Protein AF-A0A6I2RD89-F1 (afdb_monomer_lite)

Sequence (240 aa):
MDWIPLGQEEYNSICQKVNYLEIKNRPGRLYQEVSKLPCTLESKVKFILQHWGWDGLPRDEGKLVISQINNFRLTFTSEVKEFIHQIYGLSLPMKKTRSLGTVEDIYGGVLRFKYPESGWKDLFITSKCLGLKFHDDVTPIGYMLNYNGFSLSGQQIDGWENPNYKPVGAWTYELYLGNNEKIYFWDSENSDGIGIEADSLISFFACAFGLIVDTEKVYGYATEEDFELMDEIERSWNQG

Organism: Flavonifractor plautii (NCBI:txid292800)

Structure (mmCIF, N/CA/C/O backbone):
data_AF-A0A6I2RD89-F1
#
_entry.id   AF-A0A6I2RD89-F1
#
loop_
_atom_site.group_PDB
_atom_site.id
_atom_site.type_symbol
_atom_site.label_atom_id
_atom_site.label_alt_id
_atom_site.label_comp_id
_atom_site.label_asym_id
_atom_site.label_entity_id
_atom_site.label_seq_id
_atom_site.pdbx_PDB_ins_code
_atom_site.Cartn_x
_atom_site.Cartn_y
_atom_site.Cartn_z
_atom_site.occupancy
_atom_site.B_iso_or_equiv
_atom_site.auth_seq_id
_atom_site.auth_comp_id
_atom_site.auth_asym_id
_atom_site.auth_atom_id
_atom_site.pdbx_PDB_model_num
ATOM 1 N N . MET A 1 1 ? -9.760 -3.148 6.330 1.00 80.81 1 MET A N 1
ATOM 2 C CA . MET A 1 1 ? -8.841 -3.970 7.170 1.00 80.81 1 MET A CA 1
ATOM 3 C C . MET A 1 1 ? -8.927 -3.456 8.592 1.00 80.81 1 MET A C 1
ATOM 5 O O . MET A 1 1 ? -8.967 -2.245 8.753 1.00 80.81 1 MET A O 1
ATOM 9 N N . ASP A 1 2 ? -8.957 -4.320 9.607 1.00 85.88 2 ASP A N 1
ATOM 10 C CA . ASP A 1 2 ? -8.902 -3.835 10.990 1.00 85.88 2 ASP A CA 1
ATOM 11 C C . ASP A 1 2 ? -7.456 -3.449 11.336 1.00 85.88 2 ASP A C 1
ATOM 13 O O . ASP A 1 2 ? -6.569 -4.306 11.323 1.00 85.88 2 ASP A O 1
ATOM 17 N N . TRP A 1 3 ? -7.197 -2.176 11.633 1.00 89.88 3 TRP A N 1
ATOM 18 C CA . TRP A 1 3 ? -5.862 -1.632 11.917 1.00 89.88 3 TRP A CA 1
ATOM 19 C C . TRP A 1 3 ? -5.361 -1.929 13.341 1.00 89.88 3 TRP A C 1
ATOM 21 O O . TRP A 1 3 ? -4.619 -1.159 13.951 1.00 89.88 3 TRP A O 1
ATOM 31 N N . ILE A 1 4 ? -5.749 -3.090 13.862 1.00 93.81 4 ILE A N 1
ATOM 32 C CA . ILE A 1 4 ? -5.283 -3.647 15.125 1.00 93.81 4 ILE A CA 1
ATOM 33 C C . ILE A 1 4 ? -4.239 -4.734 14.821 1.00 93.81 4 ILE A C 1
ATOM 35 O O . ILE A 1 4 ? -4.550 -5.687 14.092 1.00 93.81 4 ILE A O 1
ATOM 39 N N . PRO A 1 5 ? -3.008 -4.630 15.357 1.00 94.62 5 PRO A N 1
ATOM 40 C CA . PRO A 1 5 ? -1.982 -5.660 15.209 1.00 94.62 5 PRO A CA 1
ATOM 41 C C . PRO A 1 5 ? -2.424 -7.011 15.761 1.00 94.62 5 PRO A C 1
ATOM 43 O O . PRO A 1 5 ? -3.337 -7.100 16.584 1.00 94.62 5 PRO A O 1
ATOM 46 N N . LEU A 1 6 ? -1.730 -8.081 15.370 1.00 96.06 6 LEU A N 1
ATOM 47 C CA . LEU A 1 6 ? -1.931 -9.365 16.028 1.00 96.06 6 LEU A CA 1
ATOM 48 C C . LEU A 1 6 ? -1.580 -9.246 17.506 1.00 96.06 6 LEU A C 1
ATOM 50 O O . LEU A 1 6 ? -0.548 -8.676 17.877 1.00 96.06 6 LEU A O 1
ATOM 54 N N . GLY A 1 7 ? -2.420 -9.859 18.336 1.00 94.75 7 GLY A N 1
ATOM 55 C CA . GLY A 1 7 ? -2.100 -10.066 19.738 1.00 94.75 7 GLY A CA 1
ATOM 56 C C . GLY A 1 7 ? -0.817 -10.885 19.886 1.00 94.75 7 GLY A C 1
ATOM 57 O O . GLY A 1 7 ? -0.493 -11.732 19.048 1.00 94.75 7 GLY A O 1
ATOM 58 N N . GLN A 1 8 ? -0.097 -10.660 20.985 1.00 92.00 8 GLN A N 1
ATOM 59 C CA . GLN A 1 8 ? 1.213 -11.272 21.219 1.00 92.00 8 GLN A CA 1
ATOM 60 C C . GLN A 1 8 ? 1.189 -12.807 21.124 1.00 92.00 8 GLN A C 1
ATOM 62 O O . GLN A 1 8 ? 2.137 -13.407 20.623 1.00 92.00 8 GLN A O 1
ATOM 67 N N . GLU A 1 9 ? 0.114 -13.452 21.584 1.00 94.62 9 GLU A N 1
ATOM 68 C CA . GLU A 1 9 ? -0.036 -14.910 21.521 1.00 94.62 9 GLU A CA 1
ATOM 69 C C . GLU A 1 9 ? -0.115 -15.428 20.080 1.00 94.62 9 GLU A C 1
ATOM 71 O O . GLU A 1 9 ? 0.578 -16.385 19.726 1.00 94.62 9 GLU A O 1
ATOM 76 N N . GLU A 1 10 ? -0.917 -14.779 19.232 1.00 95.00 10 GLU A N 1
ATOM 77 C CA . GLU A 1 10 ? -1.058 -15.154 17.824 1.00 95.00 10 GLU A CA 1
ATOM 78 C C . GLU A 1 10 ? 0.242 -14.894 17.060 1.00 95.00 10 GLU A C 1
ATOM 80 O O . GLU A 1 10 ? 0.728 -15.783 16.355 1.00 95.00 10 GLU A O 1
ATOM 85 N N . TYR A 1 11 ? 0.857 -13.725 17.271 1.00 92.81 11 TYR A N 1
ATOM 86 C CA . TYR A 1 11 ? 2.152 -13.385 16.683 1.00 92.81 11 TYR A CA 1
ATOM 87 C C . TYR A 1 11 ? 3.223 -14.425 17.050 1.00 92.81 11 TYR A C 1
ATOM 89 O O . TYR A 1 11 ? 3.881 -14.989 16.173 1.00 92.81 11 TYR A O 1
ATOM 97 N N . ASN A 1 12 ? 3.341 -14.767 18.338 1.00 91.75 12 ASN A N 1
ATOM 98 C CA . ASN A 1 12 ? 4.286 -15.776 18.817 1.00 91.75 12 ASN A CA 1
ATOM 99 C C . ASN A 1 12 ? 3.993 -17.168 18.239 1.00 91.75 12 ASN A C 1
ATOM 101 O O . ASN A 1 12 ? 4.926 -17.899 17.901 1.00 91.75 12 ASN A O 1
ATOM 105 N N . SER A 1 13 ? 2.716 -17.538 18.092 1.00 93.56 13 SER A N 1
ATOM 106 C CA . SER A 1 13 ? 2.322 -18.805 17.467 1.00 93.56 13 SER A CA 1
ATOM 107 C C . SER A 1 13 ? 2.791 -18.888 16.014 1.00 93.56 13 SER A C 1
ATOM 109 O O . SER A 1 13 ? 3.323 -19.919 15.594 1.00 93.56 13 SER A O 1
ATOM 111 N N . ILE A 1 14 ? 2.633 -17.806 15.244 1.00 93.31 14 ILE A N 1
ATOM 112 C CA . ILE A 1 14 ? 3.108 -17.739 13.858 1.00 93.31 14 ILE A CA 1
ATOM 113 C C . ILE A 1 14 ? 4.637 -17.820 13.819 1.00 93.31 14 ILE A C 1
ATOM 115 O O . ILE A 1 14 ? 5.166 -18.667 13.097 1.00 93.31 14 ILE A O 1
ATOM 119 N N . CYS A 1 15 ? 5.341 -17.036 14.647 1.00 90.81 15 CYS A N 1
ATOM 120 C CA . CYS A 1 15 ? 6.802 -17.080 14.767 1.00 90.81 15 CYS A CA 1
ATOM 121 C C . CYS A 1 15 ? 7.325 -18.502 15.001 1.00 90.81 15 CYS A C 1
ATOM 123 O O . CYS A 1 15 ? 8.250 -18.943 14.319 1.00 90.81 15 CYS A O 1
ATOM 125 N N . GLN A 1 16 ? 6.715 -19.241 15.932 1.00 90.69 16 GLN A N 1
ATOM 126 C CA . GLN A 1 16 ? 7.096 -20.623 16.229 1.00 90.69 16 GLN A CA 1
ATOM 127 C C . GLN A 1 16 ? 6.883 -21.550 15.027 1.00 90.69 16 GLN A C 1
ATOM 129 O O . GLN A 1 16 ? 7.766 -22.342 14.700 1.00 90.69 16 GLN A O 1
ATOM 134 N N . LYS A 1 17 ? 5.739 -21.438 14.339 1.00 92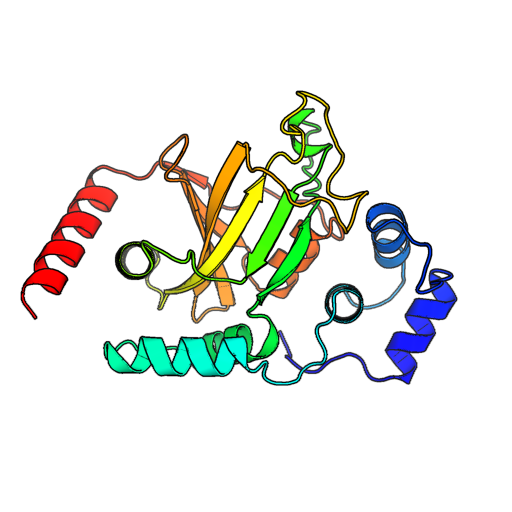.12 17 LYS A N 1
ATOM 135 C CA . LYS A 1 17 ? 5.395 -22.307 13.201 1.00 92.12 17 LYS A CA 1
ATOM 136 C C . LYS A 1 17 ? 6.315 -22.114 11.998 1.00 92.12 17 LYS A C 1
ATOM 138 O O . LYS A 1 17 ? 6.621 -23.091 11.323 1.00 92.12 17 LYS A O 1
ATOM 143 N N . VAL A 1 18 ? 6.768 -20.887 11.740 1.00 89.75 18 VAL A N 1
ATOM 144 C CA . VAL A 1 18 ? 7.675 -20.580 10.614 1.00 89.75 18 VAL A CA 1
ATOM 145 C C . VAL A 1 18 ? 9.150 -20.585 11.016 1.00 89.75 18 VAL A C 1
ATOM 147 O O . VAL A 1 18 ? 10.009 -20.227 10.210 1.00 89.75 18 VAL A O 1
ATOM 150 N N . ASN A 1 19 ? 9.453 -20.987 12.257 1.00 85.62 19 ASN A N 1
ATOM 151 C CA . ASN A 1 19 ? 10.792 -20.954 12.841 1.00 85.62 19 ASN A CA 1
ATOM 152 C C . ASN A 1 19 ? 11.471 -19.586 12.631 1.00 85.62 19 ASN A C 1
ATOM 154 O O . ASN A 1 19 ? 12.587 -19.478 12.111 1.00 85.62 19 ASN A O 1
ATOM 158 N N . TYR A 1 20 ? 10.738 -18.523 12.963 1.00 80.94 20 TYR A N 1
ATOM 159 C CA . TYR A 1 20 ? 11.215 -17.158 12.827 1.00 80.94 20 TYR A CA 1
ATOM 160 C C . TYR A 1 20 ? 12.302 -16.865 13.864 1.00 80.94 20 TYR A C 1
ATOM 162 O O . TYR A 1 20 ? 12.062 -16.896 15.068 1.00 80.94 20 TYR A O 1
ATOM 170 N N . LEU A 1 21 ? 13.506 -16.571 13.373 1.00 70.19 21 LEU A N 1
ATOM 171 C CA . LEU A 1 21 ? 14.643 -16.112 14.163 1.00 70.19 21 LEU A CA 1
ATOM 172 C C . LEU A 1 21 ? 14.939 -14.688 13.689 1.00 70.19 21 LEU A C 1
ATOM 174 O O . LEU A 1 21 ? 15.463 -14.533 12.585 1.00 70.19 21 LEU A O 1
ATOM 178 N N . GLU A 1 22 ? 14.598 -13.680 14.498 1.00 64.81 22 GLU A N 1
ATOM 179 C CA . GLU A 1 22 ? 14.585 -12.226 14.205 1.00 64.81 22 GLU A CA 1
ATOM 180 C C . GLU A 1 22 ? 15.777 -11.652 13.412 1.00 64.81 22 GLU A C 1
ATOM 182 O O . GLU A 1 22 ? 15.688 -10.572 12.844 1.00 64.81 22 GLU A O 1
ATOM 187 N N . ILE A 1 23 ? 16.894 -12.375 13.341 1.00 55.97 23 ILE A N 1
ATOM 188 C CA . ILE A 1 23 ? 18.174 -11.923 12.790 1.00 55.97 23 ILE A CA 1
ATOM 189 C C . ILE A 1 23 ? 18.481 -12.534 11.402 1.00 55.97 23 ILE A C 1
ATOM 191 O O . ILE A 1 23 ? 19.401 -12.076 10.727 1.00 55.97 23 ILE A O 1
ATOM 195 N N . LYS A 1 24 ? 17.782 -13.594 10.953 1.00 52.47 24 LYS A N 1
ATOM 196 C CA . LYS A 1 24 ? 18.291 -14.465 9.861 1.00 52.47 24 LYS A CA 1
ATOM 197 C C . LYS A 1 24 ? 17.393 -14.689 8.650 1.00 52.47 24 LYS A C 1
ATOM 199 O O . LYS A 1 24 ? 17.883 -15.233 7.657 1.00 52.47 24 LYS A O 1
ATOM 204 N N . ASN A 1 25 ? 16.112 -14.344 8.698 1.00 59.28 25 ASN A N 1
ATOM 205 C CA . ASN A 1 25 ? 15.216 -14.780 7.633 1.00 59.28 25 ASN A CA 1
ATOM 206 C C . ASN A 1 25 ? 15.214 -13.797 6.466 1.00 59.28 25 ASN A C 1
ATOM 208 O O . ASN A 1 25 ? 14.862 -12.632 6.611 1.00 59.28 25 ASN A O 1
ATOM 212 N N . ARG A 1 26 ? 15.596 -14.306 5.290 1.00 70.88 26 ARG A N 1
ATOM 213 C CA . ARG A 1 26 ? 15.337 -13.618 4.029 1.00 70.88 26 ARG A CA 1
ATOM 214 C C . ARG A 1 26 ? 13.818 -13.495 3.857 1.00 70.88 26 ARG A C 1
ATOM 216 O O . ARG A 1 26 ? 13.132 -14.500 4.097 1.00 70.88 26 ARG A O 1
ATOM 223 N N . PRO A 1 27 ? 13.294 -12.324 3.461 1.00 76.31 27 PRO A N 1
ATOM 224 C CA . PRO A 1 27 ? 11.851 -12.081 3.423 1.00 76.31 27 PRO A CA 1
ATOM 225 C C . PRO A 1 27 ? 11.101 -13.133 2.602 1.00 76.31 27 PRO A C 1
ATOM 227 O O . PRO A 1 27 ? 10.074 -13.642 3.046 1.00 76.31 27 PRO A O 1
ATOM 230 N N . GLY A 1 28 ? 11.675 -13.592 1.486 1.00 77.38 28 GLY A N 1
ATOM 231 C CA . GLY A 1 28 ? 11.038 -14.616 0.667 1.00 77.38 28 GLY A CA 1
ATOM 232 C C . GLY A 1 28 ? 10.831 -15.961 1.320 1.00 77.38 28 GLY A C 1
ATOM 233 O O . GLY A 1 28 ? 9.740 -16.520 1.212 1.00 77.38 28 GLY A O 1
ATOM 234 N N . ARG A 1 29 ? 11.823 -16.468 2.056 1.00 80.38 29 ARG A N 1
ATOM 235 C CA . ARG A 1 29 ? 11.632 -17.703 2.821 1.00 80.38 29 ARG A CA 1
ATOM 236 C C . ARG A 1 29 ? 10.559 -17.514 3.888 1.00 80.38 29 ARG A C 1
ATOM 238 O O . ARG A 1 29 ? 9.716 -18.388 4.053 1.00 80.38 29 ARG A O 1
ATOM 245 N N . LEU A 1 30 ? 10.591 -16.391 4.608 1.00 84.44 30 LEU A N 1
ATOM 246 C CA . LEU A 1 30 ? 9.611 -16.115 5.655 1.00 84.44 30 LEU A CA 1
ATOM 247 C C . LEU A 1 30 ? 8.191 -16.125 5.086 1.00 84.44 30 LEU A C 1
ATOM 249 O O . LEU A 1 30 ? 7.327 -16.829 5.600 1.00 84.44 30 LEU A O 1
ATOM 253 N N . TYR A 1 31 ? 7.958 -15.389 4.004 1.00 86.88 31 TYR A N 1
ATOM 254 C CA . TYR A 1 31 ? 6.615 -15.214 3.464 1.00 86.88 31 TYR A CA 1
ATOM 255 C C . TYR A 1 31 ? 6.089 -16.497 2.815 1.00 86.88 31 TYR A C 1
ATOM 257 O O . TYR A 1 31 ? 4.908 -16.807 2.951 1.00 86.88 31 TYR A O 1
ATOM 265 N N . GLN A 1 32 ? 6.962 -17.295 2.186 1.00 85.38 32 GLN A N 1
ATOM 266 C CA . GLN A 1 32 ? 6.614 -18.630 1.687 1.00 85.38 32 GLN A CA 1
ATOM 267 C C . GLN A 1 32 ? 6.191 -19.592 2.801 1.00 85.38 32 GLN A C 1
ATOM 269 O O . GLN A 1 32 ? 5.328 -20.438 2.584 1.00 85.38 32 GLN A O 1
ATOM 274 N N . GLU A 1 33 ? 6.798 -19.513 3.985 1.00 89.62 33 GLU A N 1
ATOM 275 C CA . GLU A 1 33 ? 6.373 -20.337 5.119 1.00 89.62 33 GLU A CA 1
ATOM 276 C C . GLU A 1 33 ? 5.068 -19.808 5.728 1.00 89.62 33 GLU A C 1
ATOM 278 O O . GLU A 1 33 ? 4.165 -20.592 6.020 1.00 89.62 33 GLU A O 1
ATOM 283 N N . VAL A 1 34 ? 4.916 -18.483 5.830 1.00 91.81 34 VAL A N 1
ATOM 284 C CA . VAL A 1 34 ? 3.674 -17.836 6.286 1.00 91.81 34 VAL A CA 1
ATOM 285 C C . VAL A 1 34 ? 2.491 -18.177 5.368 1.00 91.81 34 VAL A C 1
ATOM 287 O O . VAL A 1 34 ? 1.394 -18.457 5.860 1.00 91.81 34 VAL A O 1
ATOM 290 N N . SER A 1 35 ? 2.690 -18.223 4.046 1.00 90.50 35 SER A N 1
ATOM 291 C CA . SER A 1 35 ? 1.620 -18.525 3.083 1.00 90.50 35 SER A CA 1
ATOM 292 C C . SER A 1 35 ? 1.018 -19.920 3.286 1.00 90.50 35 SER A C 1
ATOM 294 O O . SER A 1 35 ? -0.194 -20.088 3.127 1.00 90.50 35 SER A O 1
ATOM 296 N N . LYS A 1 36 ? 1.820 -20.887 3.752 1.00 92.25 36 LYS A N 1
ATOM 297 C CA . LYS A 1 36 ? 1.411 -22.277 4.024 1.00 92.25 36 LYS A CA 1
ATOM 298 C C . LYS A 1 36 ? 0.656 -22.453 5.343 1.00 92.25 36 LYS A C 1
ATOM 300 O O . LYS A 1 36 ? 0.078 -23.515 5.572 1.00 92.25 36 LYS A O 1
ATOM 305 N N . LEU A 1 37 ? 0.658 -21.455 6.228 1.00 93.88 37 LEU A N 1
ATOM 306 C CA . LEU A 1 37 ? 0.031 -21.591 7.541 1.00 93.88 37 LEU A CA 1
ATOM 307 C C . LEU A 1 37 ? -1.501 -21.680 7.445 1.00 93.88 37 LEU A C 1
ATOM 309 O O . LEU A 1 37 ? -2.114 -20.943 6.665 1.00 93.88 37 LEU A O 1
ATOM 313 N N . PRO A 1 38 ? -2.149 -22.503 8.288 1.00 93.25 38 PRO A N 1
ATOM 314 C CA . PRO A 1 38 ? -3.604 -22.597 8.360 1.00 93.25 38 PRO A CA 1
ATOM 315 C C . PRO A 1 38 ? -4.189 -21.485 9.255 1.00 93.25 38 PRO A C 1
ATOM 317 O O . PRO A 1 38 ? -4.847 -21.761 10.254 1.00 93.25 38 PRO A O 1
ATOM 320 N N . CYS A 1 39 ? -3.905 -20.220 8.937 1.00 94.12 39 CYS A N 1
ATOM 321 C CA . CYS A 1 39 ? -4.505 -19.037 9.567 1.00 94.12 39 CYS A CA 1
ATOM 322 C C . CYS A 1 39 ? -5.121 -18.112 8.507 1.00 94.12 39 CYS A C 1
ATOM 324 O O . CYS A 1 39 ? -4.951 -18.334 7.303 1.00 94.12 39 CYS A O 1
ATOM 326 N N . THR A 1 40 ? -5.870 -17.098 8.953 1.00 95.56 40 THR A N 1
ATOM 327 C CA . THR A 1 40 ? -6.569 -16.179 8.045 1.00 95.56 40 THR A CA 1
ATOM 328 C C . THR A 1 40 ? -5.585 -15.390 7.178 1.00 95.56 40 THR A C 1
ATOM 330 O O . THR A 1 40 ? -4.430 -15.180 7.555 1.00 95.56 40 THR A O 1
ATOM 333 N N . LEU A 1 41 ? -6.038 -14.937 6.005 1.00 95.19 41 LEU A N 1
ATOM 334 C CA . LEU A 1 41 ? -5.214 -14.098 5.134 1.00 95.19 41 LEU A CA 1
ATOM 335 C C . LEU A 1 41 ? -4.834 -12.780 5.821 1.00 95.19 41 LEU A C 1
ATOM 337 O O . LEU A 1 41 ? -3.692 -12.342 5.716 1.00 95.19 41 LEU A O 1
ATOM 341 N N . GLU A 1 42 ? -5.767 -12.195 6.571 1.00 96.12 42 GLU A N 1
ATOM 342 C CA . GLU A 1 42 ? -5.519 -10.987 7.355 1.00 96.12 42 GLU A CA 1
ATOM 343 C C . GLU A 1 42 ? -4.444 -11.219 8.422 1.00 96.12 42 GLU A C 1
ATOM 345 O O . GLU A 1 42 ? -3.514 -10.424 8.510 1.00 96.12 42 GLU A O 1
ATOM 350 N N . SER A 1 43 ? -4.482 -12.341 9.153 1.00 96.62 43 SER A N 1
ATOM 351 C CA . SER A 1 43 ? -3.430 -12.694 10.119 1.00 96.62 43 SER A CA 1
ATOM 352 C C . SER A 1 43 ? -2.056 -12.792 9.452 1.00 96.62 43 SER A C 1
ATOM 354 O O . SER A 1 43 ? -1.065 -12.310 9.993 1.00 96.62 43 SER A O 1
ATOM 356 N N . LYS A 1 44 ? -1.975 -13.376 8.251 1.00 95.69 44 LYS A N 1
ATOM 357 C CA . LYS A 1 44 ? -0.716 -13.464 7.490 1.00 95.69 44 LYS A CA 1
ATOM 358 C C . LYS A 1 44 ? -0.201 -12.084 7.078 1.00 95.69 44 LYS A C 1
ATOM 360 O O . LYS A 1 44 ? 0.983 -11.806 7.246 1.00 95.69 44 LYS A O 1
ATOM 365 N N . VAL A 1 45 ? -1.085 -11.219 6.576 1.00 95.25 45 VAL A N 1
ATOM 366 C CA . VAL A 1 45 ? -0.758 -9.832 6.206 1.00 95.25 45 VAL A CA 1
ATOM 367 C C . VAL A 1 45 ? -0.283 -9.045 7.425 1.00 95.25 45 VAL A C 1
ATOM 369 O O . VAL A 1 45 ? 0.796 -8.459 7.382 1.00 95.25 45 VAL A O 1
ATOM 372 N N . LYS A 1 46 ? -1.035 -9.082 8.530 1.00 96.00 46 LYS A N 1
ATOM 373 C CA . LYS A 1 46 ? -0.689 -8.394 9.781 1.00 96.00 46 LYS A CA 1
ATOM 374 C C . LYS A 1 46 ? 0.649 -8.865 10.337 1.00 96.00 46 LYS A C 1
ATOM 376 O O . LYS A 1 46 ? 1.472 -8.033 10.700 1.00 96.00 46 LYS A O 1
ATOM 381 N N . PHE A 1 47 ? 0.900 -10.174 10.328 1.00 94.12 47 PHE A N 1
ATOM 382 C CA . PHE A 1 47 ? 2.185 -10.733 10.741 1.00 94.12 47 PHE A CA 1
ATOM 383 C C . PHE A 1 47 ? 3.349 -10.153 9.930 1.00 94.12 47 PHE A C 1
ATOM 385 O O . PHE A 1 47 ? 4.348 -9.728 10.507 1.00 94.12 47 PHE A O 1
ATOM 392 N N . ILE A 1 48 ? 3.213 -10.103 8.601 1.00 91.19 48 ILE A N 1
ATOM 393 C CA . ILE A 1 48 ? 4.249 -9.548 7.723 1.00 91.19 48 ILE A CA 1
ATOM 394 C C . ILE A 1 48 ? 4.421 -8.046 7.965 1.00 91.19 48 ILE A C 1
ATOM 396 O O . ILE A 1 48 ? 5.548 -7.584 8.104 1.00 91.19 48 ILE A O 1
ATOM 400 N N . LEU A 1 49 ? 3.338 -7.277 8.080 1.00 92.31 49 LEU A N 1
ATOM 401 C CA . LEU A 1 49 ? 3.427 -5.851 8.400 1.00 92.31 49 LEU A CA 1
ATOM 402 C C . LEU A 1 49 ? 4.147 -5.619 9.739 1.00 92.31 49 LEU A C 1
ATOM 404 O O . LEU A 1 49 ? 5.051 -4.786 9.810 1.00 92.31 49 LEU A O 1
ATOM 408 N N . GLN A 1 50 ? 3.810 -6.394 10.777 1.00 91.50 50 GLN A N 1
ATOM 409 C CA . GLN A 1 50 ? 4.466 -6.316 12.086 1.00 91.50 50 GLN A CA 1
ATOM 410 C C . GLN A 1 50 ? 5.946 -6.677 12.021 1.00 91.50 50 GLN A C 1
ATOM 412 O O . GLN A 1 50 ? 6.778 -6.004 12.628 1.00 91.50 50 GLN A O 1
ATOM 417 N N . HIS A 1 51 ? 6.290 -7.686 11.222 1.00 86.38 51 HIS A N 1
ATOM 418 C CA . HIS A 1 51 ? 7.676 -8.047 10.953 1.00 86.38 51 HIS A CA 1
ATOM 419 C C . HIS A 1 51 ? 8.480 -6.882 10.342 1.00 86.38 51 HIS A C 1
ATOM 421 O O . HIS A 1 51 ? 9.671 -6.749 10.616 1.00 86.38 51 HIS A O 1
ATOM 427 N N . TRP A 1 52 ? 7.820 -5.998 9.589 1.00 84.25 52 TRP A N 1
ATOM 428 C CA . TRP A 1 52 ? 8.416 -4.811 8.968 1.00 84.25 52 TRP A CA 1
ATOM 429 C C . TRP A 1 52 ? 8.213 -3.510 9.740 1.00 84.25 52 TRP A C 1
ATOM 431 O O . TRP A 1 52 ? 8.366 -2.417 9.193 1.00 84.25 52 TRP A O 1
ATOM 441 N N . GLY A 1 53 ? 7.929 -3.618 11.035 1.00 86.88 53 GLY A N 1
ATOM 442 C CA . GLY A 1 53 ? 7.931 -2.477 11.940 1.00 86.88 53 GLY A CA 1
ATOM 443 C C . GLY A 1 53 ? 6.616 -1.708 11.993 1.00 86.88 53 GLY A C 1
ATOM 444 O O . GLY A 1 53 ? 6.623 -0.576 12.479 1.00 86.88 53 GLY A O 1
ATOM 445 N N . TRP A 1 54 ? 5.505 -2.280 11.521 1.00 92.81 54 TRP A N 1
ATOM 446 C CA . TRP A 1 54 ? 4.168 -1.807 11.892 1.00 92.81 54 TRP A CA 1
ATOM 447 C C . TRP A 1 54 ? 3.803 -2.305 13.296 1.00 92.81 54 TRP A C 1
ATOM 449 O O . TRP A 1 54 ? 3.822 -3.497 13.571 1.00 92.81 54 TRP A O 1
ATOM 459 N N . ASP A 1 55 ? 3.449 -1.403 14.198 1.00 92.19 55 ASP A N 1
ATOM 460 C CA . ASP A 1 55 ? 3.118 -1.715 15.594 1.00 92.19 55 ASP A CA 1
ATOM 461 C C . ASP A 1 55 ? 1.683 -1.316 15.969 1.00 92.19 55 ASP A C 1
ATOM 463 O O . ASP A 1 55 ? 1.294 -1.410 17.132 1.00 92.19 55 ASP A O 1
ATOM 467 N N . GLY A 1 56 ? 0.884 -0.880 14.989 1.00 91.88 56 GLY A N 1
ATOM 468 C CA . GLY A 1 56 ? -0.479 -0.387 15.200 1.00 91.88 56 GLY A CA 1
ATOM 469 C C . GLY A 1 56 ? -0.563 1.017 15.790 1.00 91.88 56 GLY A C 1
ATOM 470 O O . GLY A 1 56 ? -1.664 1.506 16.034 1.00 91.88 56 GLY A O 1
ATOM 471 N N . LEU A 1 57 ? 0.569 1.678 16.050 1.00 94.06 57 LEU A N 1
ATOM 472 C CA . LEU A 1 57 ? 0.588 3.004 16.648 1.00 94.06 57 LEU A CA 1
ATOM 473 C C . LEU A 1 57 ? 0.739 4.093 15.576 1.00 94.06 57 LEU A C 1
ATOM 475 O O . LEU A 1 57 ? 1.437 3.906 14.576 1.00 94.06 57 LEU A O 1
ATOM 479 N N . PRO A 1 58 ? 0.130 5.276 15.779 1.00 93.50 58 PRO A N 1
ATOM 480 C CA . PRO A 1 58 ? 0.374 6.424 14.919 1.00 93.50 58 PRO A CA 1
ATOM 481 C C . PRO A 1 58 ? 1.849 6.849 14.929 1.00 93.50 58 PRO A C 1
ATOM 483 O O . PRO A 1 58 ? 2.370 7.315 15.949 1.00 93.50 58 PRO A O 1
ATOM 486 N N . ARG A 1 59 ? 2.491 6.766 13.766 1.00 93.44 59 ARG A N 1
ATOM 487 C CA . ARG A 1 59 ? 3.871 7.172 13.501 1.00 93.44 59 ARG A CA 1
ATOM 488 C C . ARG A 1 59 ? 3.975 8.692 13.415 1.00 93.44 59 ARG A C 1
ATOM 490 O O . ARG A 1 59 ? 3.110 9.359 12.842 1.00 93.44 59 ARG A O 1
ATOM 497 N N . ASP A 1 60 ? 5.055 9.252 13.951 1.00 93.38 60 ASP A N 1
ATOM 498 C CA . ASP A 1 60 ? 5.244 10.708 14.001 1.00 93.38 60 ASP A CA 1
ATOM 499 C C . ASP A 1 60 ? 5.381 11.338 12.611 1.00 93.38 60 ASP A C 1
ATOM 501 O O . ASP A 1 60 ? 4.832 12.412 12.373 1.00 93.38 60 ASP A O 1
ATOM 505 N N . GLU A 1 61 ? 6.016 10.638 11.665 1.00 91.12 61 GLU A N 1
ATOM 506 C CA . GLU A 1 61 ? 6.070 11.063 10.260 1.00 91.12 61 GLU A CA 1
ATOM 507 C C . GLU A 1 61 ? 4.669 11.154 9.635 1.00 91.12 61 GLU A C 1
ATOM 509 O O . GLU A 1 61 ? 4.363 12.131 8.952 1.00 91.12 61 GLU A O 1
ATOM 514 N N . GLY A 1 62 ? 3.793 10.184 9.927 1.00 92.44 62 GLY A N 1
ATOM 515 C CA . GLY A 1 62 ? 2.399 10.178 9.476 1.00 92.44 62 GLY A CA 1
ATOM 516 C C . GLY A 1 62 ? 1.590 11.348 10.050 1.00 92.44 62 GLY A C 1
ATOM 517 O O . GLY A 1 62 ? 0.869 12.035 9.327 1.00 92.44 62 GLY A O 1
ATOM 518 N N . LYS A 1 63 ? 1.752 11.642 11.347 1.00 92.19 63 LYS A N 1
ATOM 519 C CA . LYS A 1 63 ? 1.112 12.813 11.982 1.00 92.19 63 LYS A CA 1
ATOM 520 C C . LYS A 1 63 ? 1.596 14.122 11.358 1.00 92.19 63 LYS A C 1
ATOM 522 O O . LYS A 1 63 ? 0.794 15.018 11.090 1.00 92.19 63 LYS A O 1
ATOM 527 N N . LEU A 1 64 ? 2.908 14.235 11.139 1.00 91.25 64 LEU A N 1
ATOM 528 C CA . LEU A 1 64 ? 3.528 15.424 10.566 1.00 91.25 64 LEU A CA 1
ATOM 529 C C . LEU A 1 64 ? 3.013 15.681 9.149 1.00 91.25 64 LEU A C 1
ATOM 531 O O . LEU A 1 64 ? 2.595 16.801 8.858 1.00 91.25 64 LEU A O 1
ATOM 535 N N . VAL A 1 65 ? 2.995 14.655 8.295 1.00 89.50 65 VAL A N 1
ATOM 536 C CA . VAL A 1 65 ? 2.574 14.819 6.900 1.00 89.50 65 VAL A CA 1
ATOM 537 C C . VAL A 1 65 ? 1.087 15.165 6.787 1.00 89.50 65 VAL A C 1
ATOM 539 O O . VAL A 1 65 ? 0.725 16.047 6.011 1.00 89.50 65 VAL A O 1
ATOM 542 N N . ILE A 1 66 ? 0.220 14.571 7.618 1.00 89.75 66 ILE A N 1
ATOM 543 C CA . ILE A 1 66 ? -1.205 14.935 7.661 1.00 89.75 66 ILE A CA 1
ATOM 544 C C . ILE A 1 66 ? -1.374 16.399 8.077 1.00 89.75 66 ILE A C 1
ATOM 546 O O . ILE A 1 66 ? -2.134 17.135 7.450 1.00 89.75 66 ILE A O 1
ATOM 550 N N . SER A 1 67 ? -0.653 16.841 9.112 1.00 88.25 67 SER A N 1
ATOM 551 C CA . SER A 1 67 ? -0.677 18.237 9.565 1.00 88.25 67 SER A CA 1
ATOM 552 C C . SER A 1 67 ? -0.232 19.202 8.461 1.00 88.25 67 SER A C 1
ATOM 554 O O . SER A 1 67 ? -0.895 20.207 8.207 1.00 88.25 67 SER A O 1
ATOM 556 N N . GLN A 1 68 ? 0.848 18.865 7.751 1.00 86.38 68 GLN A N 1
ATOM 557 C CA . GLN A 1 68 ? 1.343 19.655 6.624 1.00 86.38 68 GLN A CA 1
ATOM 558 C C . GLN A 1 68 ? 0.309 19.754 5.502 1.00 86.38 68 GLN A C 1
ATOM 560 O O . GLN A 1 68 ? 0.072 20.849 5.004 1.00 86.38 68 GLN A O 1
ATOM 565 N N . ILE A 1 69 ? -0.342 18.647 5.143 1.00 82.88 69 ILE A N 1
ATOM 566 C CA . ILE A 1 69 ? -1.316 18.612 4.047 1.00 82.88 69 ILE A CA 1
ATOM 567 C C . ILE A 1 69 ? -2.608 19.355 4.400 1.00 82.88 69 ILE A C 1
ATOM 569 O O . ILE A 1 69 ? -3.143 20.090 3.569 1.00 82.88 69 ILE A O 1
ATOM 573 N N . ASN A 1 70 ? -3.059 19.269 5.653 1.00 84.31 70 ASN A N 1
ATOM 574 C CA . ASN A 1 70 ? -4.218 20.028 6.127 1.00 84.31 70 ASN A CA 1
ATOM 575 C C . ASN A 1 70 ? -4.023 21.552 5.995 1.00 84.31 70 ASN A C 1
ATOM 577 O O . ASN A 1 70 ? -5.001 22.273 5.789 1.00 84.31 70 ASN A O 1
ATOM 581 N N . ASN A 1 71 ? -2.783 22.061 6.053 1.00 82.06 71 ASN A N 1
ATOM 582 C CA . ASN A 1 71 ? -2.505 23.488 5.824 1.00 82.06 71 ASN A CA 1
ATOM 583 C C . ASN A 1 71 ? -2.868 23.941 4.401 1.00 82.06 71 ASN A C 1
ATOM 585 O O . ASN A 1 71 ? -3.134 25.121 4.183 1.00 82.06 71 ASN A O 1
ATOM 589 N N . PHE A 1 72 ? -2.940 23.007 3.453 1.00 75.00 72 PHE A N 1
ATOM 590 C CA . PHE A 1 72 ? -3.369 23.248 2.076 1.00 75.00 72 PHE A CA 1
ATOM 591 C C . PHE A 1 72 ? -4.871 23.021 1.870 1.00 75.00 72 PHE A C 1
ATOM 593 O O . PHE A 1 72 ? -5.327 22.930 0.736 1.00 75.00 72 PHE A O 1
ATOM 600 N N . ARG A 1 73 ? -5.654 22.943 2.959 1.00 78.31 73 ARG A N 1
ATOM 601 C CA . ARG A 1 73 ? -7.113 22.716 2.950 1.00 78.31 73 ARG A CA 1
ATOM 602 C C . ARG A 1 73 ? -7.539 21.399 2.295 1.00 78.31 73 ARG A C 1
ATOM 604 O O . ARG A 1 73 ? -8.701 21.240 1.931 1.00 78.31 73 ARG A O 1
ATOM 611 N N . LEU A 1 74 ? -6.616 20.450 2.182 1.00 78.50 74 LEU A N 1
ATOM 612 C CA . LEU A 1 74 ? -6.913 19.098 1.742 1.00 78.50 74 LEU A CA 1
ATOM 613 C C . LEU A 1 74 ? -7.420 18.286 2.926 1.00 78.50 74 LEU A C 1
ATOM 615 O O . LEU A 1 74 ? -6.890 18.378 4.032 1.00 78.50 74 LEU A O 1
ATOM 619 N N . THR A 1 75 ? -8.466 17.503 2.693 1.00 77.38 75 THR A N 1
ATOM 620 C CA . THR A 1 75 ? -9.074 16.646 3.707 1.00 77.38 75 THR A CA 1
ATOM 621 C C . THR A 1 75 ? -8.911 15.192 3.322 1.00 77.38 75 THR A C 1
ATOM 623 O O . THR A 1 75 ? -9.148 14.823 2.179 1.00 77.38 75 THR A O 1
ATOM 626 N N . PHE A 1 76 ? -8.579 14.372 4.308 1.00 84.25 76 PHE A N 1
ATOM 627 C CA . PHE A 1 76 ? -8.537 12.922 4.176 1.00 84.25 76 PHE A CA 1
ATOM 628 C C . PHE A 1 76 ? -9.772 12.286 4.817 1.00 84.25 76 PHE A C 1
ATOM 630 O O . PHE A 1 76 ? -10.248 12.771 5.859 1.00 84.25 76 PHE A O 1
ATOM 637 N N . THR A 1 77 ? -10.219 11.167 4.251 1.00 85.69 77 THR A N 1
ATOM 638 C CA . THR A 1 77 ? -11.200 10.275 4.879 1.00 85.69 77 THR A CA 1
ATOM 639 C C . THR A 1 77 ? -10.619 9.633 6.143 1.00 85.69 77 THR A C 1
ATOM 641 O O . THR A 1 77 ? -9.412 9.710 6.401 1.00 85.69 77 THR A O 1
ATOM 644 N N . SER A 1 78 ? -11.469 9.049 6.986 1.00 86.81 78 SER A N 1
ATOM 645 C CA . SER A 1 78 ? -11.026 8.451 8.255 1.00 86.81 78 SER A CA 1
ATOM 646 C C . SER A 1 78 ? -10.094 7.263 8.011 1.00 86.81 78 SER A C 1
ATOM 648 O O . SER A 1 78 ? -9.051 7.151 8.650 1.00 86.81 78 SER A O 1
ATOM 650 N N . GLU A 1 79 ? -10.438 6.446 7.022 1.00 86.50 79 GLU A N 1
ATOM 651 C CA . GLU A 1 79 ? -9.738 5.245 6.579 1.00 86.50 79 GLU A CA 1
ATOM 652 C C . GLU A 1 79 ? -8.329 5.594 6.085 1.00 86.50 79 GLU A C 1
ATOM 654 O O . GLU A 1 79 ? -7.337 4.986 6.487 1.00 86.50 79 GLU A O 1
ATOM 659 N N . VAL A 1 80 ? -8.222 6.644 5.269 1.00 89.56 80 VAL A N 1
ATOM 660 C CA . VAL A 1 80 ? -6.944 7.139 4.748 1.00 89.56 80 VAL A CA 1
ATOM 661 C C . VAL A 1 80 ? -6.089 7.753 5.857 1.00 89.56 80 VAL A C 1
ATOM 663 O O . VAL A 1 80 ? -4.879 7.525 5.901 1.00 89.56 80 VAL A O 1
ATOM 666 N N . LYS A 1 81 ? -6.690 8.514 6.784 1.00 91.12 81 LYS A N 1
ATOM 667 C CA . LYS A 1 81 ? -5.956 9.059 7.941 1.00 91.12 81 LYS A CA 1
ATOM 668 C C . LYS A 1 81 ? -5.372 7.948 8.792 1.00 91.12 81 LYS A C 1
ATOM 670 O O . LYS A 1 81 ? -4.229 8.065 9.224 1.00 91.12 81 LYS A O 1
ATOM 675 N N . GLU A 1 82 ? -6.146 6.901 9.052 1.00 91.62 82 GLU A N 1
ATOM 676 C CA . GLU A 1 82 ? -5.684 5.758 9.831 1.00 91.62 82 GLU A CA 1
ATOM 677 C C . GLU A 1 82 ? -4.548 5.018 9.117 1.00 91.62 82 GLU A C 1
ATOM 679 O O . GLU A 1 82 ? -3.502 4.789 9.729 1.00 91.62 82 GLU A O 1
ATOM 684 N N . PHE A 1 83 ? -4.687 4.778 7.807 1.00 94.00 83 PHE A N 1
ATOM 685 C CA . PHE A 1 83 ? -3.622 4.215 6.973 1.00 94.00 83 PHE A CA 1
ATOM 686 C C . PHE A 1 83 ? -2.323 5.029 7.088 1.00 94.00 83 PHE A C 1
ATOM 688 O O . PHE A 1 83 ? -1.270 4.493 7.441 1.00 94.00 83 PHE A O 1
ATOM 695 N N . ILE A 1 84 ? -2.386 6.338 6.817 1.00 93.38 84 ILE A N 1
ATOM 696 C CA . ILE A 1 84 ? -1.206 7.214 6.824 1.00 93.38 84 ILE A CA 1
ATOM 697 C C . ILE A 1 84 ? -0.610 7.289 8.232 1.00 93.38 84 ILE A C 1
ATOM 699 O O . ILE A 1 84 ? 0.605 7.194 8.389 1.00 93.38 84 ILE A O 1
ATOM 703 N N . HIS A 1 85 ? -1.427 7.405 9.280 1.00 94.00 85 HIS A N 1
ATOM 704 C CA . HIS A 1 85 ? -0.909 7.399 10.644 1.00 94.00 85 HIS A CA 1
ATOM 705 C C . HIS A 1 85 ? -0.109 6.135 10.952 1.00 94.00 85 HIS A C 1
ATOM 707 O O . HIS A 1 85 ? 0.939 6.246 11.578 1.00 94.00 85 HIS A O 1
ATOM 713 N N . GLN A 1 86 ? -0.567 4.955 10.539 1.00 93.69 86 GLN A N 1
ATOM 714 C CA . GLN A 1 86 ? 0.049 3.702 10.977 1.00 93.69 86 GLN A CA 1
ATOM 715 C C . GLN A 1 86 ? 1.165 3.180 10.068 1.00 93.69 86 GLN A C 1
ATOM 717 O O . GLN A 1 86 ? 2.071 2.501 10.553 1.00 93.69 86 GLN A O 1
ATOM 722 N N . ILE A 1 87 ? 1.125 3.478 8.767 1.00 94.31 87 ILE A N 1
ATOM 723 C CA . ILE A 1 87 ? 2.020 2.864 7.773 1.00 94.31 87 ILE A CA 1
ATOM 724 C C . ILE A 1 87 ? 3.009 3.861 7.154 1.00 94.31 87 ILE A C 1
ATOM 726 O O . ILE A 1 87 ? 4.036 3.444 6.615 1.00 94.31 87 ILE A O 1
ATOM 730 N N . TYR A 1 88 ? 2.770 5.172 7.255 1.00 93.25 88 TYR A N 1
ATOM 731 C CA . TYR A 1 88 ? 3.611 6.158 6.573 1.00 93.25 88 TYR A CA 1
ATOM 732 C C . TYR A 1 88 ? 5.089 6.093 6.996 1.00 93.25 88 TYR A C 1
ATOM 734 O O . TYR A 1 88 ? 5.427 6.000 8.176 1.00 93.25 88 TYR A O 1
ATOM 742 N N . GLY A 1 89 ? 5.985 6.144 6.014 1.00 89.44 89 GLY A N 1
ATOM 743 C CA . GLY A 1 89 ? 7.429 5.977 6.172 1.00 89.44 89 GLY A CA 1
ATOM 744 C C . GLY A 1 89 ? 7.907 4.524 6.076 1.00 89.44 89 GLY A C 1
ATOM 745 O O . GLY A 1 89 ? 9.104 4.296 5.888 1.00 89.44 89 GLY A O 1
ATOM 746 N N . LEU A 1 90 ? 7.013 3.529 6.140 1.00 89.00 90 LEU A N 1
ATOM 747 C CA . LEU A 1 90 ? 7.401 2.131 5.948 1.00 89.00 90 LEU A CA 1
ATOM 748 C C . LEU A 1 90 ? 7.759 1.837 4.486 1.00 89.00 90 LEU A C 1
ATOM 750 O O . LEU A 1 90 ? 7.171 2.367 3.539 1.00 89.00 90 LEU A O 1
ATOM 754 N N . SER A 1 91 ? 8.742 0.953 4.320 1.00 86.31 91 SER A N 1
ATOM 755 C CA . SER A 1 91 ? 9.097 0.339 3.042 1.00 86.31 91 SER A CA 1
ATOM 756 C C . SER A 1 91 ? 9.002 -1.172 3.191 1.00 86.31 91 SER A C 1
ATOM 758 O O . SER A 1 91 ? 9.599 -1.730 4.110 1.00 86.31 91 SER A O 1
ATOM 760 N N . LEU A 1 92 ? 8.254 -1.821 2.305 1.00 85.25 92 LEU A N 1
ATOM 761 C CA . LEU A 1 92 ? 7.991 -3.256 2.362 1.00 85.25 92 LEU A CA 1
ATOM 762 C C . LEU A 1 92 ? 8.500 -3.919 1.083 1.00 85.25 92 LEU A C 1
ATOM 764 O O . LEU A 1 92 ? 8.189 -3.425 -0.006 1.00 85.25 92 LEU A O 1
ATOM 768 N N . PRO A 1 93 ? 9.242 -5.034 1.166 1.00 81.38 93 PRO A N 1
ATOM 769 C CA . PRO A 1 93 ? 9.573 -5.790 -0.027 1.00 81.38 93 PRO A CA 1
ATOM 770 C C . PRO A 1 93 ? 8.311 -6.443 -0.590 1.00 81.38 93 PRO A C 1
ATOM 772 O O . PRO A 1 93 ? 7.422 -6.885 0.144 1.00 81.38 93 PRO A O 1
ATOM 775 N N . MET A 1 94 ? 8.268 -6.516 -1.912 1.00 81.75 94 MET A N 1
ATOM 776 C CA . MET A 1 94 ? 7.154 -7.033 -2.689 1.00 81.75 94 MET A CA 1
ATOM 777 C C . MET A 1 94 ? 7.652 -8.076 -3.691 1.00 81.75 94 MET A C 1
ATOM 779 O O . MET A 1 94 ? 8.725 -7.929 -4.276 1.00 81.75 94 MET A O 1
ATOM 783 N N . LYS A 1 95 ? 6.849 -9.112 -3.920 1.00 78.00 95 LYS A N 1
ATOM 784 C CA . LYS A 1 95 ? 7.035 -10.100 -4.979 1.00 78.00 95 LYS A CA 1
ATOM 785 C C . LYS A 1 95 ? 5.667 -10.521 -5.483 1.00 78.00 95 LYS A C 1
ATOM 787 O O . LYS A 1 95 ? 5.037 -11.416 -4.921 1.00 78.00 95 LYS A O 1
ATOM 792 N N . LYS A 1 96 ? 5.216 -9.851 -6.543 1.00 71.19 96 LYS A N 1
ATOM 793 C CA . LYS A 1 96 ? 3.974 -10.205 -7.223 1.00 71.19 96 LYS A CA 1
ATOM 794 C C . LYS A 1 96 ? 4.121 -11.593 -7.834 1.00 71.19 96 LYS A C 1
ATOM 796 O O . LYS A 1 96 ? 5.036 -11.860 -8.609 1.00 71.19 96 LYS A O 1
ATOM 801 N N . THR A 1 97 ? 3.225 -12.500 -7.469 1.00 62.84 97 THR A N 1
ATOM 802 C CA . THR A 1 97 ? 3.149 -13.827 -8.082 1.00 62.84 97 THR A CA 1
ATOM 803 C C . THR A 1 97 ? 2.099 -13.808 -9.182 1.00 62.84 97 THR A C 1
ATOM 805 O O . THR A 1 97 ? 0.928 -14.070 -8.910 1.00 62.84 97 THR A O 1
ATOM 808 N N . ARG A 1 98 ? 2.506 -13.496 -10.422 1.00 60.78 98 ARG A N 1
ATOM 809 C CA . ARG A 1 98 ? 1.624 -13.603 -11.595 1.00 60.78 98 ARG A CA 1
ATOM 810 C C . ARG A 1 98 ? 1.391 -15.065 -11.975 1.00 60.78 98 ARG A C 1
ATOM 812 O O . ARG A 1 98 ? 2.273 -15.913 -11.849 1.00 60.78 98 ARG A O 1
ATOM 819 N N . SER A 1 99 ? 0.192 -15.350 -12.476 1.00 53.62 99 SER A N 1
ATOM 820 C CA . SER A 1 99 ? -0.203 -16.681 -12.968 1.00 53.62 99 SER A CA 1
ATOM 821 C C . SER A 1 99 ? 0.571 -17.134 -14.218 1.00 53.62 99 SER A C 1
ATOM 823 O O . SER A 1 99 ? 0.677 -18.333 -14.477 1.00 53.62 99 SER A O 1
ATOM 825 N N . LEU A 1 100 ? 1.144 -16.192 -14.972 1.00 49.25 100 LEU A N 1
ATOM 826 C CA . LEU A 1 100 ? 1.915 -16.421 -16.191 1.00 49.25 100 LEU A CA 1
ATOM 827 C C . LEU A 1 100 ? 3.338 -15.915 -15.947 1.00 49.25 100 LEU A C 1
ATOM 829 O O . LEU A 1 100 ? 3.541 -14.716 -15.813 1.00 49.25 100 LEU A O 1
ATOM 833 N N . GLY A 1 101 ? 4.301 -16.832 -15.822 1.00 45.81 101 GLY A N 1
ATOM 834 C CA . GLY A 1 101 ? 5.685 -16.557 -15.418 1.00 45.81 101 GLY A CA 1
ATOM 835 C C . GLY A 1 101 ? 6.481 -15.665 -16.375 1.00 45.81 101 GLY A C 1
ATOM 836 O O . GLY A 1 101 ? 7.375 -16.147 -17.070 1.00 45.81 101 GLY A O 1
ATOM 837 N N . THR A 1 102 ? 6.197 -14.366 -16.387 1.00 45.38 102 THR A N 1
ATOM 838 C CA . THR A 1 102 ? 7.068 -13.352 -16.975 1.00 45.38 102 THR A CA 1
ATOM 839 C C . THR A 1 102 ? 8.333 -13.232 -16.119 1.00 45.38 102 THR A C 1
ATOM 841 O O . THR A 1 102 ? 8.292 -13.080 -14.900 1.00 45.38 102 THR A O 1
ATOM 844 N N . VAL A 1 103 ? 9.489 -13.364 -16.778 1.00 47.72 103 VAL A N 1
ATOM 845 C CA . VAL A 1 103 ? 10.852 -13.415 -16.193 1.00 47.72 103 VAL A CA 1
ATOM 846 C C . VAL A 1 103 ? 11.223 -12.125 -15.445 1.00 47.72 103 VAL A C 1
ATOM 848 O O . VAL A 1 103 ? 12.180 -12.068 -14.686 1.00 47.72 103 VAL A O 1
ATOM 851 N N . GLU A 1 104 ? 10.434 -11.093 -15.660 1.00 49.75 104 GLU A N 1
ATOM 852 C CA . GLU A 1 104 ? 10.632 -9.714 -15.262 1.00 49.75 104 GLU A CA 1
ATOM 853 C C . GLU A 1 104 ? 10.304 -9.445 -13.777 1.00 49.75 104 GLU A C 1
ATOM 855 O O . GLU A 1 104 ? 11.028 -8.705 -13.112 1.00 49.75 104 GLU A O 1
ATOM 860 N N . ASP A 1 105 ? 9.340 -10.170 -13.197 1.00 55.31 105 ASP A N 1
ATOM 861 C CA . ASP A 1 105 ? 8.931 -10.018 -11.788 1.00 55.31 105 ASP A CA 1
ATOM 862 C C . ASP A 1 105 ? 9.749 -10.890 -10.805 1.00 55.31 105 ASP A C 1
ATOM 864 O O . ASP A 1 105 ? 9.511 -10.881 -9.591 1.00 55.31 105 ASP A O 1
ATOM 868 N N . ILE A 1 106 ? 10.740 -11.660 -11.285 1.00 58.59 106 ILE A N 1
ATOM 869 C CA . ILE A 1 106 ? 11.460 -12.636 -10.439 1.00 58.59 106 ILE A CA 1
ATOM 870 C C . ILE A 1 106 ? 12.300 -11.983 -9.338 1.00 58.59 106 ILE A C 1
ATOM 872 O O . ILE A 1 106 ? 12.507 -12.609 -8.292 1.00 58.59 106 ILE A O 1
ATOM 876 N N . TYR A 1 107 ? 12.746 -10.744 -9.561 1.00 62.72 107 TYR A N 1
ATOM 877 C CA . TYR A 1 107 ? 13.621 -10.016 -8.645 1.00 62.72 107 TYR A CA 1
ATOM 878 C C . TYR A 1 107 ? 12.871 -9.139 -7.623 1.00 62.72 107 TYR A C 1
ATOM 880 O O . TYR A 1 107 ? 13.495 -8.516 -6.762 1.00 62.72 107 TYR A O 1
ATOM 888 N N . GLY A 1 108 ? 11.533 -9.130 -7.679 1.00 72.50 108 GLY A N 1
ATOM 889 C CA . GLY A 1 108 ? 10.675 -8.395 -6.751 1.00 72.50 108 GLY A CA 1
ATOM 890 C C . GLY A 1 108 ? 10.706 -6.874 -6.935 1.00 72.50 108 GLY A C 1
ATOM 891 O O . GLY A 1 108 ? 11.284 -6.339 -7.880 1.00 72.50 108 GLY A O 1
ATOM 892 N N . GLY A 1 109 ? 10.071 -6.171 -6.004 1.00 78.94 109 GLY A N 1
ATOM 893 C CA . GLY A 1 109 ? 9.990 -4.713 -5.954 1.00 78.94 109 GLY A CA 1
ATOM 894 C C . GLY A 1 109 ? 9.845 -4.214 -4.511 1.00 78.94 109 GLY A C 1
ATOM 895 O O . GLY A 1 109 ? 10.030 -4.979 -3.560 1.00 78.94 109 GLY A O 1
ATOM 896 N N . VAL A 1 110 ? 9.553 -2.929 -4.326 1.00 82.12 110 VAL A N 1
ATOM 897 C CA . VAL A 1 110 ? 9.329 -2.328 -3.000 1.00 82.12 110 VAL A CA 1
ATOM 898 C C . VAL A 1 110 ? 8.089 -1.450 -3.019 1.00 82.12 110 VAL A C 1
ATOM 900 O O . VAL A 1 110 ? 7.926 -0.608 -3.897 1.00 82.12 110 VAL A O 1
ATOM 903 N N . LEU A 1 111 ? 7.242 -1.612 -2.009 1.00 88.06 111 LEU A N 1
ATOM 904 C CA . LEU A 1 111 ? 6.199 -0.652 -1.672 1.00 88.06 111 LEU A CA 1
ATOM 905 C C . LEU A 1 111 ? 6.784 0.387 -0.726 1.00 88.06 111 LEU A C 1
ATOM 907 O O . LEU A 1 111 ? 7.377 0.020 0.291 1.00 88.06 111 LEU A O 1
ATOM 911 N N . ARG A 1 112 ? 6.608 1.671 -1.027 1.00 89.19 112 ARG A N 1
ATOM 912 C CA . ARG A 1 112 ? 7.014 2.759 -0.141 1.00 89.19 112 ARG A CA 1
ATOM 913 C C . ARG A 1 112 ? 5.836 3.673 0.141 1.00 89.19 112 ARG A C 1
ATOM 915 O O . ARG A 1 112 ? 5.360 4.388 -0.734 1.00 89.19 112 ARG A O 1
ATOM 922 N N . PHE A 1 113 ? 5.416 3.700 1.399 1.00 92.88 113 PHE A N 1
ATOM 923 C CA . PHE A 1 113 ? 4.293 4.518 1.848 1.00 92.88 113 PHE A CA 1
ATOM 924 C C . PHE A 1 113 ? 4.786 5.871 2.324 1.00 92.88 113 PHE A C 1
ATOM 926 O O . PHE A 1 113 ? 4.810 6.170 3.512 1.00 92.88 113 PHE A O 1
ATOM 933 N N . LYS A 1 114 ? 5.285 6.671 1.390 1.00 90.44 114 LYS A N 1
ATOM 934 C CA . LYS A 1 114 ? 5.759 8.026 1.653 1.00 90.44 114 LYS A CA 1
ATOM 935 C C . LYS A 1 114 ? 5.501 8.868 0.416 1.00 90.44 114 LYS A C 1
ATOM 937 O O . LYS A 1 114 ? 5.677 8.372 -0.695 1.00 90.44 114 LYS A O 1
ATOM 942 N N . TYR A 1 115 ? 5.154 10.135 0.595 1.00 88.06 115 TYR A N 1
ATOM 943 C CA . TYR A 1 115 ? 5.137 11.058 -0.532 1.00 88.06 115 TYR A CA 1
ATOM 944 C C . TYR A 1 115 ? 6.567 11.377 -0.988 1.00 88.06 115 TYR A C 1
ATOM 946 O O . TYR A 1 115 ? 7.488 11.418 -0.160 1.00 88.06 115 TYR A O 1
ATOM 954 N N . PRO A 1 116 ? 6.781 11.588 -2.295 1.00 78.50 116 PRO A N 1
ATOM 955 C CA . PRO A 1 116 ? 8.035 12.118 -2.794 1.00 78.50 116 PRO A CA 1
ATOM 956 C C . PRO A 1 116 ? 8.297 13.499 -2.176 1.00 78.50 116 PRO A C 1
ATOM 958 O O . PRO A 1 116 ? 7.377 14.248 -1.847 1.00 78.50 116 PRO A O 1
ATOM 961 N N . GLU A 1 117 ? 9.575 13.827 -1.977 1.00 72.94 117 GLU A N 1
ATOM 962 C CA . GLU A 1 117 ? 9.986 15.086 -1.331 1.00 72.94 117 GLU A CA 1
ATOM 963 C C . GLU A 1 117 ? 9.628 16.323 -2.176 1.00 72.94 117 GLU A C 1
ATOM 965 O O . GLU A 1 117 ? 9.469 17.421 -1.645 1.00 72.94 117 GLU A O 1
ATOM 970 N N . SER A 1 118 ? 9.441 16.131 -3.483 1.00 68.19 118 SER A N 1
ATOM 971 C CA . SER A 1 118 ? 8.972 17.115 -4.461 1.00 68.19 118 SER A CA 1
ATOM 972 C C . SER A 1 118 ? 7.774 16.559 -5.235 1.00 68.19 118 SER A C 1
ATOM 974 O O . SER A 1 118 ? 7.656 15.348 -5.376 1.00 68.19 118 SER A O 1
ATOM 976 N N . GLY A 1 119 ? 6.907 17.426 -5.767 1.00 73.44 119 GLY A N 1
ATOM 977 C CA . GLY A 1 119 ? 5.794 16.995 -6.633 1.00 73.44 119 GLY A CA 1
ATOM 978 C C . GLY A 1 119 ? 4.573 16.434 -5.894 1.00 73.44 119 GLY A C 1
ATOM 979 O O . GLY A 1 119 ? 3.694 15.844 -6.505 1.00 73.44 119 GLY A O 1
ATOM 980 N N . TRP A 1 120 ? 4.462 16.634 -4.573 1.00 77.69 120 TRP A N 1
ATOM 981 C CA . TRP A 1 120 ? 3.285 16.180 -3.815 1.00 77.69 120 TRP A CA 1
ATOM 982 C C . TRP A 1 120 ? 1.974 16.812 -4.312 1.00 77.69 120 TRP A C 1
ATOM 984 O O . TRP A 1 120 ? 0.929 16.185 -4.202 1.00 77.69 120 TRP A O 1
ATOM 994 N N . LYS A 1 121 ? 2.017 18.030 -4.873 1.00 79.81 121 LYS A N 1
ATOM 995 C CA . LYS A 1 121 ? 0.846 18.685 -5.476 1.00 79.81 121 LYS A CA 1
ATOM 996 C C . LYS A 1 121 ? 0.305 17.879 -6.658 1.00 79.81 121 LYS A C 1
ATOM 998 O O . LYS A 1 121 ? -0.904 17.680 -6.738 1.00 79.81 121 LYS A O 1
ATOM 1003 N N . ASP A 1 122 ? 1.195 17.393 -7.515 1.00 86.50 122 ASP A N 1
ATOM 1004 C CA . ASP A 1 122 ? 0.841 16.636 -8.716 1.00 86.50 122 ASP A CA 1
ATOM 1005 C C . ASP A 1 122 ? 0.119 15.347 -8.319 1.00 86.50 122 ASP A C 1
ATOM 1007 O O . ASP A 1 122 ? -0.941 15.046 -8.855 1.00 86.50 122 ASP A O 1
ATOM 1011 N N . LEU A 1 123 ? 0.562 14.695 -7.235 1.00 89.38 123 LEU A N 1
ATOM 1012 C CA . LEU A 1 123 ? -0.153 13.549 -6.669 1.00 89.38 123 LEU A CA 1
ATOM 1013 C C . LEU A 1 123 ? -1.603 13.869 -6.290 1.00 89.38 123 LEU A C 1
ATOM 1015 O O . LEU A 1 123 ? -2.476 13.027 -6.479 1.00 89.38 123 LEU A O 1
ATOM 1019 N N . PHE A 1 124 ? -1.889 15.052 -5.745 1.00 89.81 124 PHE A N 1
ATOM 1020 C CA . PHE A 1 124 ? -3.262 15.433 -5.401 1.00 89.81 124 PHE A CA 1
ATOM 1021 C C . PHE A 1 124 ? -4.096 15.826 -6.622 1.00 89.81 124 PHE A C 1
ATOM 1023 O O . PHE A 1 124 ? -5.307 15.613 -6.608 1.00 89.81 124 PHE A O 1
ATOM 1030 N N . ILE A 1 125 ? -3.474 16.344 -7.683 1.00 90.75 125 ILE A N 1
ATOM 1031 C CA . ILE A 1 125 ? -4.139 16.546 -8.978 1.00 90.75 125 ILE A CA 1
ATOM 1032 C C . ILE A 1 125 ? -4.537 15.183 -9.556 1.00 90.75 125 ILE A C 1
ATOM 1034 O O . ILE A 1 125 ? -5.717 14.964 -9.845 1.00 90.75 125 ILE A O 1
ATOM 1038 N N . THR A 1 126 ? -3.601 14.231 -9.602 1.00 91.88 126 THR A N 1
ATOM 1039 C CA . THR A 1 126 ? -3.859 12.853 -10.040 1.00 91.88 126 THR A CA 1
ATOM 1040 C C . THR A 1 126 ? -4.929 12.182 -9.178 1.00 91.88 126 THR A C 1
ATOM 1042 O O . THR A 1 126 ? -5.840 11.551 -9.708 1.00 91.88 126 THR A O 1
ATOM 1045 N N . SER A 1 127 ? -4.904 12.369 -7.852 1.00 92.69 127 SER A N 1
ATOM 1046 C CA . SER A 1 127 ? -5.931 11.825 -6.946 1.00 92.69 127 SER A CA 1
ATOM 1047 C C . SER A 1 127 ? -7.331 12.346 -7.273 1.00 92.69 127 SER A C 1
ATOM 1049 O O . SER A 1 127 ? -8.291 11.576 -7.246 1.00 92.69 127 SER A O 1
ATOM 1051 N N . LYS A 1 128 ? -7.463 13.633 -7.619 1.00 92.62 128 LYS A N 1
ATOM 1052 C CA . LYS A 1 128 ? -8.745 14.210 -8.038 1.00 92.62 128 LYS A CA 1
ATOM 1053 C C . LYS A 1 128 ? -9.197 13.675 -9.392 1.00 92.62 128 LYS A C 1
ATOM 1055 O O . LYS A 1 128 ? -10.375 13.348 -9.523 1.00 92.62 128 LYS A O 1
ATOM 1060 N N . CYS A 1 129 ? -8.285 13.525 -10.352 1.00 93.81 129 CYS A N 1
ATOM 1061 C CA . CYS A 1 129 ? -8.589 12.898 -11.639 1.00 93.81 129 CYS A CA 1
ATOM 1062 C C . CYS A 1 129 ? -9.088 11.454 -11.450 1.00 93.81 129 CYS A C 1
ATOM 1064 O O . CYS A 1 129 ? -10.192 11.113 -11.880 1.00 93.81 129 CYS A O 1
ATOM 1066 N N . LEU A 1 130 ? -8.347 10.637 -10.692 1.00 93.44 130 LEU A N 1
ATOM 1067 C CA . LEU A 1 130 ? -8.727 9.266 -10.343 1.00 93.44 130 LEU A CA 1
ATOM 1068 C C . LEU A 1 130 ? -10.084 9.200 -9.637 1.00 93.44 130 LEU A C 1
ATOM 1070 O O . LEU A 1 130 ? -10.922 8.371 -9.990 1.00 93.44 130 LEU A O 1
ATOM 1074 N N . GLY A 1 131 ? -10.319 10.085 -8.667 1.00 93.44 131 GLY A N 1
ATOM 1075 C CA . GLY A 1 131 ? -11.581 10.131 -7.936 1.00 93.44 131 GLY A CA 1
ATOM 1076 C C . GLY A 1 131 ? -12.782 10.449 -8.827 1.00 93.44 131 GLY A C 1
ATOM 1077 O O . GLY A 1 131 ? -13.841 9.838 -8.685 1.00 93.44 131 GLY A O 1
ATOM 1078 N N . LEU A 1 132 ? -12.618 11.343 -9.806 1.00 93.62 132 LEU A N 1
ATOM 1079 C CA . LEU A 1 132 ? -13.659 11.635 -10.793 1.00 93.62 132 LEU A CA 1
ATOM 1080 C C . LEU A 1 132 ? -13.888 10.460 -11.748 1.00 93.62 132 LEU A C 1
ATOM 1082 O O . LEU A 1 132 ? -15.039 10.074 -11.953 1.00 93.62 132 LEU A O 1
ATOM 1086 N N . LYS A 1 133 ? -12.812 9.862 -12.275 1.00 92.19 133 LYS A N 1
ATOM 1087 C CA . LYS A 1 133 ? -12.874 8.736 -13.219 1.00 92.19 133 LYS A CA 1
ATOM 1088 C C . LYS A 1 133 ? -13.523 7.492 -12.612 1.00 92.19 133 LYS A C 1
ATOM 1090 O O . LYS A 1 133 ? -14.329 6.832 -13.261 1.00 92.19 133 LYS A O 1
ATOM 1095 N N . PHE A 1 134 ? -13.164 7.161 -11.373 1.00 92.06 134 PHE A N 1
ATOM 1096 C CA . PHE A 1 134 ? -13.638 5.956 -10.686 1.00 92.06 134 PHE A CA 1
ATOM 1097 C C . PHE A 1 134 ? -14.808 6.209 -9.729 1.00 92.06 134 PHE A C 1
ATOM 1099 O O . PHE A 1 134 ? -15.290 5.264 -9.103 1.00 92.06 134 PHE A O 1
ATOM 1106 N N . HIS A 1 135 ? -15.295 7.452 -9.653 1.00 93.38 135 HIS A N 1
ATOM 1107 C CA . HIS A 1 135 ? -16.384 7.879 -8.772 1.00 93.38 135 HIS A CA 1
ATOM 1108 C C . HIS A 1 135 ? -16.140 7.520 -7.295 1.00 93.38 135 HIS A C 1
ATOM 1110 O O . HIS A 1 135 ? -16.993 6.925 -6.633 1.00 93.38 135 HIS A O 1
ATOM 1116 N N . ASP A 1 136 ? -14.966 7.888 -6.786 1.00 92.50 136 ASP A N 1
ATOM 1117 C CA . ASP A 1 136 ? -14.507 7.601 -5.424 1.00 92.50 136 ASP A CA 1
ATOM 1118 C C . ASP A 1 136 ? -13.741 8.799 -4.833 1.00 92.50 136 ASP A C 1
ATOM 1120 O O . ASP A 1 136 ? -13.289 9.680 -5.563 1.00 92.50 136 ASP A O 1
ATOM 1124 N N . ASP A 1 137 ? -13.586 8.849 -3.509 1.00 91.38 137 ASP A N 1
ATOM 1125 C CA . ASP A 1 137 ? -12.694 9.818 -2.862 1.00 91.38 137 ASP A CA 1
ATOM 1126 C C . ASP A 1 137 ? -11.328 9.170 -2.657 1.00 91.38 137 ASP A C 1
ATOM 1128 O O . ASP A 1 137 ? -11.161 8.261 -1.842 1.00 91.38 137 ASP A O 1
ATOM 1132 N N . VAL A 1 138 ? -10.365 9.601 -3.465 1.00 93.00 138 VAL A N 1
ATOM 1133 C CA . VAL A 1 138 ? -9.077 8.934 -3.636 1.00 93.00 138 VAL A CA 1
ATOM 1134 C C . VAL A 1 138 ? -7.972 9.826 -3.097 1.00 93.00 138 VAL A C 1
ATOM 1136 O O . VAL A 1 138 ? -7.902 11.011 -3.420 1.00 93.00 138 VAL A O 1
ATOM 1139 N N . THR A 1 139 ? -7.076 9.260 -2.292 1.00 93.12 139 THR A N 1
ATOM 1140 C CA . THR A 1 139 ? -5.918 9.969 -1.730 1.00 93.12 139 THR A CA 1
ATOM 1141 C C . THR A 1 139 ? -4.621 9.257 -2.103 1.00 93.12 139 THR A C 1
ATOM 1143 O O . THR A 1 139 ? -4.581 8.030 -2.006 1.00 93.12 139 THR A O 1
ATOM 1146 N N . PRO A 1 140 ? -3.541 9.970 -2.475 1.00 93.38 140 PRO A N 1
ATOM 1147 C CA . PRO A 1 140 ? -2.230 9.342 -2.605 1.00 93.38 140 PRO A CA 1
ATOM 1148 C C . PRO A 1 140 ? -1.803 8.687 -1.285 1.00 93.38 140 PRO A C 1
ATOM 1150 O O . PRO A 1 140 ? -2.058 9.216 -0.208 1.00 93.38 140 PRO A O 1
ATOM 1153 N N . ILE A 1 141 ? -1.117 7.549 -1.353 1.00 92.81 141 ILE A N 1
ATOM 1154 C CA . ILE A 1 141 ? -0.606 6.839 -0.162 1.00 92.81 141 ILE A CA 1
ATOM 1155 C C . ILE A 1 141 ? 0.873 6.465 -0.262 1.00 92.81 141 ILE A C 1
ATOM 1157 O O . ILE A 1 141 ? 1.471 6.028 0.722 1.00 92.81 141 ILE A O 1
ATOM 1161 N N . GLY A 1 142 ? 1.480 6.640 -1.433 1.00 92.06 142 GLY A N 1
ATOM 1162 C CA . GLY A 1 142 ? 2.874 6.307 -1.670 1.00 92.06 142 GLY A CA 1
ATOM 1163 C C . GLY A 1 142 ? 3.092 5.855 -3.099 1.00 92.06 142 GLY A C 1
ATOM 1164 O O . GLY A 1 142 ? 2.391 6.292 -4.007 1.00 92.06 142 GLY A O 1
ATOM 1165 N N . TYR A 1 143 ? 4.064 4.976 -3.289 1.00 89.06 143 TYR A N 1
ATOM 1166 C CA . TYR A 1 143 ? 4.392 4.443 -4.598 1.00 89.06 143 TYR A CA 1
ATOM 1167 C C . TYR A 1 143 ? 4.965 3.034 -4.511 1.00 89.06 143 TYR A C 1
ATOM 1169 O O . TYR A 1 143 ? 5.494 2.589 -3.486 1.00 89.06 143 TYR A O 1
ATOM 1177 N N . MET A 1 144 ? 4.854 2.337 -5.626 1.00 85.94 144 MET A N 1
ATOM 1178 C CA . MET A 1 144 ? 5.439 1.039 -5.881 1.00 85.94 144 MET A CA 1
ATOM 1179 C C . MET A 1 144 ? 6.643 1.219 -6.804 1.00 85.94 144 MET A C 1
ATOM 1181 O O . MET A 1 144 ? 6.553 1.890 -7.825 1.00 85.94 144 MET A O 1
ATOM 1185 N N . LEU A 1 145 ? 7.767 0.604 -6.454 1.00 80.44 145 LEU A N 1
ATOM 1186 C CA . LEU A 1 145 ? 8.926 0.463 -7.330 1.00 80.44 145 LEU A CA 1
ATOM 1187 C C . LEU A 1 145 ? 8.967 -0.985 -7.809 1.00 80.44 145 LEU A C 1
ATOM 1189 O O . LEU A 1 145 ? 9.205 -1.883 -6.994 1.00 80.44 145 LEU A O 1
ATOM 1193 N N . ASN A 1 146 ? 8.724 -1.217 -9.098 1.00 70.50 146 ASN A N 1
ATOM 1194 C CA . ASN A 1 146 ? 8.904 -2.545 -9.689 1.00 70.50 146 ASN A CA 1
ATOM 1195 C C . ASN A 1 146 ? 10.337 -2.705 -10.219 1.00 70.50 146 ASN A C 1
ATOM 1197 O O . ASN A 1 146 ? 11.038 -1.721 -10.466 1.00 70.50 146 ASN A O 1
ATOM 1201 N N . TYR A 1 147 ? 10.742 -3.961 -10.426 1.00 62.16 147 TYR A N 1
ATOM 1202 C CA . TYR A 1 147 ? 12.030 -4.349 -11.012 1.0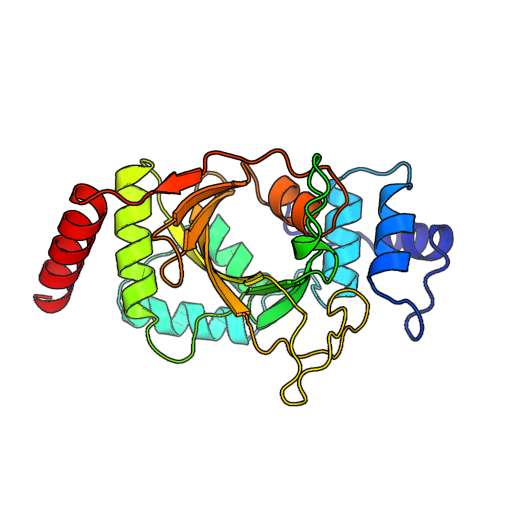0 62.16 147 TYR A CA 1
ATOM 1203 C C . TYR A 1 147 ? 13.240 -3.986 -10.154 1.00 62.16 147 TYR A C 1
ATOM 1205 O O . TYR A 1 147 ? 14.096 -3.176 -10.516 1.00 62.16 147 TYR A O 1
ATOM 1213 N N . ASN A 1 148 ? 13.369 -4.668 -9.021 1.00 55.94 148 ASN A N 1
ATOM 1214 C CA . ASN A 1 148 ? 14.599 -4.646 -8.242 1.00 55.94 148 ASN A CA 1
ATOM 1215 C C . ASN A 1 148 ? 15.663 -5.481 -8.957 1.00 55.94 148 ASN A C 1
ATOM 1217 O O . ASN A 1 148 ? 15.816 -6.655 -8.684 1.00 55.94 148 ASN A O 1
ATOM 1221 N N . GLY A 1 149 ? 16.383 -4.920 -9.919 1.00 48.44 149 GLY A N 1
ATOM 1222 C CA . GLY A 1 149 ? 17.348 -5.698 -10.704 1.00 48.44 149 GLY A CA 1
ATOM 1223 C C . GLY A 1 149 ? 18.532 -4.894 -11.207 1.00 48.44 149 GLY A C 1
ATOM 1224 O O . GLY A 1 149 ? 19.358 -5.404 -11.951 1.00 48.44 149 GLY A O 1
ATOM 1225 N N . PHE A 1 150 ? 18.662 -3.637 -10.820 1.00 53.31 150 PHE A N 1
ATOM 1226 C CA . PHE A 1 150 ? 19.776 -2.830 -11.280 1.00 53.31 150 PHE A CA 1
ATOM 1227 C C . PHE A 1 150 ? 20.404 -2.176 -10.066 1.00 53.31 150 PHE A C 1
ATOM 1229 O O . PHE A 1 150 ? 19.823 -1.316 -9.420 1.00 53.31 150 PHE A O 1
ATOM 1236 N N . SER A 1 151 ? 21.589 -2.627 -9.675 1.00 55.50 151 SER A N 1
ATOM 1237 C CA . SER A 1 151 ? 22.463 -1.810 -8.848 1.00 55.50 151 SER A CA 1
ATOM 1238 C C . SER A 1 151 ? 23.079 -0.708 -9.715 1.00 55.50 151 SER A C 1
ATOM 1240 O O . SER A 1 151 ? 23.216 -0.856 -10.930 1.00 55.50 151 SER A O 1
ATOM 1242 N N . LEU A 1 152 ? 23.577 0.359 -9.085 1.00 55.62 152 LEU A N 1
ATOM 1243 C CA . LEU A 1 152 ? 24.433 1.354 -9.753 1.00 55.62 152 LEU A CA 1
ATOM 1244 C C . LEU A 1 152 ? 25.677 0.723 -10.425 1.00 55.62 152 LEU A C 1
ATOM 1246 O O . LEU A 1 152 ? 26.314 1.356 -11.259 1.00 55.62 152 LEU A O 1
ATOM 1250 N N . SER A 1 153 ? 26.023 -0.521 -10.066 1.00 58.44 153 SER A N 1
ATOM 1251 C CA . SER A 1 153 ? 27.103 -1.317 -10.660 1.00 58.44 153 SER A CA 1
ATOM 1252 C C . SER A 1 153 ? 26.653 -2.265 -11.786 1.00 58.44 153 SER A C 1
ATOM 1254 O O . SER A 1 153 ? 27.460 -3.071 -12.243 1.00 58.44 153 SER A O 1
ATOM 1256 N N . GLY A 1 154 ? 25.391 -2.202 -12.229 1.00 59.66 154 GLY A N 1
ATOM 1257 C CA . GLY A 1 154 ? 24.845 -3.051 -13.297 1.00 59.66 154 GLY A CA 1
ATOM 1258 C C . GLY A 1 154 ? 24.586 -4.508 -12.892 1.00 59.66 154 GLY A C 1
ATOM 1259 O O . GLY A 1 154 ? 24.401 -5.358 -13.758 1.00 59.66 154 GLY A O 1
ATOM 1260 N N . GLN A 1 155 ? 24.589 -4.817 -11.592 1.00 61.78 155 GLN A N 1
ATOM 1261 C CA . GLN A 1 155 ? 24.292 -6.150 -11.064 1.00 61.78 155 GLN A CA 1
ATOM 1262 C C . GLN A 1 155 ? 22.826 -6.256 -10.638 1.00 61.78 155 GLN A C 1
ATOM 1264 O O . GLN A 1 155 ? 22.305 -5.377 -9.952 1.00 61.78 155 GLN A O 1
ATOM 1269 N N . GLN A 1 156 ? 22.189 -7.373 -10.985 1.00 63.78 156 GLN A N 1
ATOM 1270 C CA . GLN A 1 156 ? 20.855 -7.722 -10.501 1.00 63.78 156 GLN A CA 1
ATOM 1271 C C . GLN A 1 156 ? 20.901 -8.159 -9.038 1.00 63.78 156 GLN A C 1
ATOM 1273 O O . GLN A 1 156 ? 21.601 -9.108 -8.685 1.00 63.78 156 GLN A O 1
ATOM 1278 N N . ILE A 1 157 ? 20.157 -7.450 -8.186 1.00 65.06 157 ILE A N 1
ATOM 1279 C CA . ILE A 1 157 ? 19.989 -7.762 -6.766 1.00 65.06 157 ILE A CA 1
ATOM 1280 C C . ILE A 1 157 ? 18.508 -8.014 -6.528 1.00 65.06 157 ILE A C 1
ATOM 1282 O O . ILE A 1 157 ? 17.712 -7.097 -6.669 1.00 65.06 157 ILE A O 1
ATOM 1286 N N . ASP A 1 158 ? 18.170 -9.234 -6.115 1.00 69.75 158 ASP A N 1
ATOM 1287 C CA . ASP A 1 158 ? 16.825 -9.586 -5.665 1.00 69.75 158 ASP A CA 1
ATOM 1288 C C . ASP A 1 158 ? 16.494 -8.782 -4.392 1.00 69.75 158 ASP A C 1
ATOM 1290 O O . ASP A 1 158 ? 16.936 -9.104 -3.282 1.00 69.75 158 ASP A O 1
ATOM 1294 N N . GLY A 1 159 ? 15.765 -7.678 -4.571 1.00 64.94 159 GLY A N 1
ATOM 1295 C CA . GLY A 1 159 ? 15.387 -6.777 -3.481 1.00 64.94 159 GLY A CA 1
ATOM 1296 C C . GLY A 1 159 ? 14.332 -7.373 -2.551 1.00 64.94 159 GLY A C 1
ATOM 1297 O O . GLY A 1 159 ? 14.114 -6.860 -1.458 1.00 64.94 159 GLY A O 1
ATOM 1298 N N . TRP A 1 160 ? 13.718 -8.486 -2.951 1.00 71.75 160 TRP A N 1
ATOM 1299 C CA . TRP A 1 160 ? 12.865 -9.286 -2.090 1.00 71.75 160 TRP A CA 1
ATOM 1300 C C . TRP A 1 160 ? 13.671 -10.169 -1.127 1.00 71.75 160 TRP A C 1
ATOM 1302 O O . TRP A 1 160 ? 13.257 -10.394 0.009 1.00 71.75 160 TRP A O 1
ATOM 1312 N N . GLU A 1 161 ? 14.859 -10.626 -1.524 1.00 72.50 161 GLU A N 1
ATOM 1313 C CA . GLU A 1 161 ? 15.754 -11.414 -0.665 1.00 72.50 161 GLU A CA 1
ATOM 1314 C C . GLU A 1 161 ? 16.730 -10.556 0.161 1.00 72.50 161 GLU A C 1
ATOM 1316 O O . GLU A 1 161 ? 17.329 -11.059 1.120 1.00 72.50 161 GLU A O 1
ATOM 1321 N N . ASN A 1 162 ? 16.888 -9.268 -0.174 1.00 68.88 162 ASN A N 1
ATOM 1322 C CA . ASN A 1 162 ? 17.736 -8.326 0.555 1.00 68.88 162 ASN A CA 1
ATOM 1323 C C . ASN A 1 162 ? 16.921 -7.174 1.182 1.00 68.88 162 ASN A C 1
ATOM 1325 O O . ASN A 1 162 ? 16.672 -6.172 0.513 1.00 68.88 162 ASN A O 1
ATOM 1329 N N . PRO A 1 163 ? 16.606 -7.239 2.489 1.00 56.41 163 PRO A N 1
ATOM 1330 C CA . PRO A 1 163 ? 15.801 -6.226 3.176 1.00 56.41 163 PRO A CA 1
ATOM 1331 C C . PRO A 1 163 ? 16.478 -4.848 3.262 1.00 56.41 163 PRO A C 1
ATOM 1333 O O . PRO A 1 163 ? 15.816 -3.838 3.482 1.00 56.41 163 PRO A O 1
ATOM 1336 N N . ASN A 1 164 ? 17.803 -4.801 3.092 1.00 61.62 164 ASN A N 1
ATOM 1337 C CA . ASN A 1 164 ? 18.592 -3.571 3.117 1.00 61.62 164 ASN A CA 1
ATOM 1338 C C . ASN A 1 164 ? 18.838 -3.006 1.714 1.00 61.62 164 ASN A C 1
ATOM 1340 O O . ASN A 1 164 ? 19.491 -1.966 1.578 1.00 61.62 164 ASN A O 1
ATOM 1344 N N . TYR A 1 165 ? 18.382 -3.698 0.666 1.00 64.69 165 TYR A N 1
ATOM 1345 C CA . TYR A 1 165 ? 18.492 -3.186 -0.687 1.00 64.69 165 TYR A CA 1
ATOM 1346 C C . TYR A 1 165 ? 17.611 -1.947 -0.807 1.00 64.69 165 TYR A C 1
ATOM 1348 O O . TYR A 1 165 ? 16.403 -1.985 -0.591 1.00 64.69 165 TYR A O 1
ATOM 1356 N N . LYS A 1 166 ? 18.248 -0.825 -1.134 1.00 64.38 166 LYS A N 1
ATOM 1357 C CA . LYS A 1 166 ? 17.558 0.399 -1.517 1.00 64.38 166 LYS A CA 1
ATOM 1358 C C . LYS A 1 166 ? 17.395 0.330 -3.027 1.00 64.38 166 LYS A C 1
ATOM 1360 O O . LYS A 1 166 ? 18.384 0.585 -3.719 1.00 64.38 166 LYS A O 1
ATOM 1365 N N . PRO A 1 167 ? 16.219 -0.054 -3.541 1.00 61.12 167 PRO A N 1
ATOM 1366 C CA . PRO A 1 167 ? 16.034 -0.100 -4.973 1.00 61.12 167 PRO A CA 1
ATOM 1367 C C . PRO A 1 167 ? 16.260 1.280 -5.565 1.00 61.12 167 PRO A C 1
ATOM 1369 O O . PRO A 1 167 ? 15.705 2.283 -5.111 1.00 61.12 167 PRO A O 1
ATOM 1372 N N . VAL A 1 168 ? 17.131 1.302 -6.561 1.00 57.84 168 VAL A N 1
ATOM 1373 C CA . VAL A 1 168 ? 17.215 2.355 -7.563 1.00 57.84 168 VAL A CA 1
ATOM 1374 C C . VAL A 1 168 ? 16.221 1.895 -8.619 1.00 57.84 168 VAL A C 1
ATOM 1376 O O . VAL A 1 168 ? 16.492 0.933 -9.331 1.00 57.84 168 VAL A O 1
ATOM 1379 N N . GLY A 1 169 ? 15.004 2.441 -8.554 1.00 55.56 169 GLY A N 1
ATOM 1380 C CA . GLY A 1 169 ? 13.864 1.946 -9.324 1.00 55.56 169 GLY A CA 1
ATOM 1381 C C . GLY A 1 169 ? 14.164 1.914 -10.819 1.00 55.56 169 GLY A C 1
ATOM 1382 O O . GLY A 1 169 ? 14.861 2.794 -11.324 1.00 55.56 169 GLY A O 1
ATOM 1383 N N . ALA A 1 170 ? 13.650 0.895 -11.508 1.00 59.88 170 ALA A N 1
ATOM 1384 C CA . ALA A 1 170 ? 13.514 0.980 -12.955 1.00 59.88 170 ALA A CA 1
ATOM 1385 C C . ALA A 1 170 ? 12.264 1.796 -13.293 1.00 59.88 170 ALA A C 1
ATOM 1387 O O . ALA A 1 170 ? 12.381 2.712 -14.097 1.00 59.88 170 ALA A O 1
ATOM 1388 N N . TRP A 1 171 ? 11.129 1.492 -12.635 1.00 71.69 171 TRP A N 1
ATOM 1389 C CA . TRP A 1 171 ? 9.817 2.113 -12.869 1.00 71.69 171 TRP A CA 1
ATOM 1390 C C . TRP A 1 171 ? 9.057 2.374 -11.566 1.00 71.69 171 TRP A C 1
ATOM 1392 O O . TRP A 1 171 ? 9.024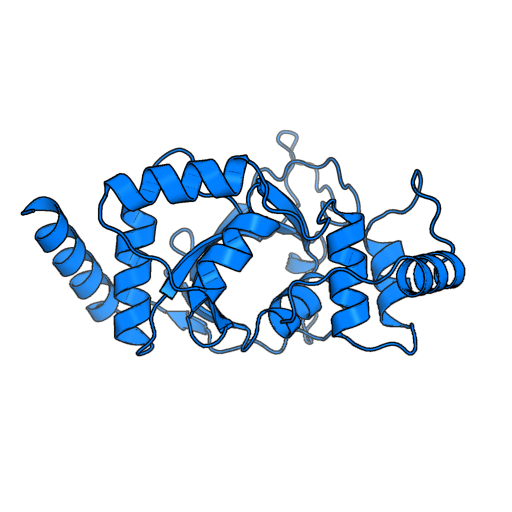 1.513 -10.673 1.00 71.69 171 TRP A O 1
ATOM 1402 N N . THR A 1 172 ? 8.428 3.543 -11.488 1.00 79.81 172 THR A N 1
ATOM 1403 C CA . THR A 1 172 ? 7.627 4.008 -10.353 1.00 79.81 172 THR A CA 1
ATOM 1404 C C . THR A 1 172 ? 6.146 4.051 -10.711 1.00 79.81 172 THR A C 1
ATOM 1406 O O . THR A 1 172 ? 5.759 4.625 -11.721 1.00 79.81 172 THR A O 1
ATOM 1409 N N . TYR A 1 173 ? 5.311 3.493 -9.837 1.00 84.81 173 TYR A N 1
ATOM 1410 C CA . TYR A 1 173 ? 3.855 3.570 -9.931 1.00 84.81 173 TYR A CA 1
ATOM 1411 C C . TYR A 1 173 ? 3.336 4.307 -8.708 1.00 84.81 173 TYR A C 1
ATOM 1413 O O . TYR A 1 1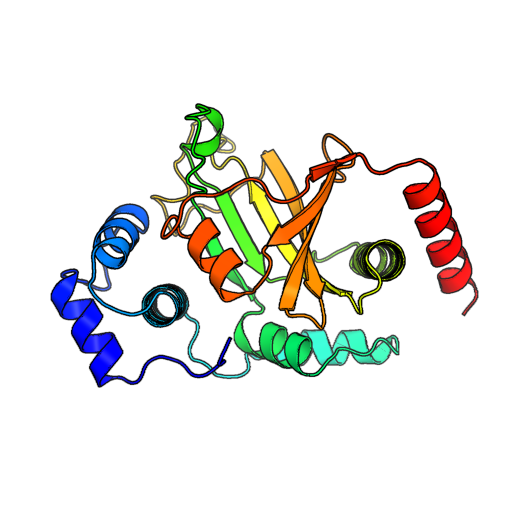73 ? 3.579 3.886 -7.574 1.00 84.81 173 TYR A O 1
ATOM 1421 N N . GLU A 1 174 ? 2.616 5.394 -8.920 1.00 91.62 174 GLU A N 1
ATOM 1422 C CA . GLU A 1 174 ? 1.953 6.130 -7.853 1.00 91.62 174 GLU A CA 1
ATOM 1423 C C . GLU A 1 174 ? 0.796 5.285 -7.320 1.00 91.62 174 GLU A C 1
ATOM 1425 O O . GLU A 1 174 ? 0.076 4.659 -8.093 1.00 91.62 174 GLU A O 1
ATOM 1430 N N . LEU A 1 175 ? 0.630 5.228 -5.999 1.00 93.69 175 LEU A N 1
ATOM 1431 C CA . LEU A 1 175 ? -0.416 4.448 -5.344 1.00 93.69 175 LEU A CA 1
ATOM 1432 C C . LEU A 1 175 ? -1.385 5.361 -4.613 1.00 93.69 175 LEU A C 1
ATOM 1434 O O . LEU A 1 175 ? -0.981 6.294 -3.908 1.00 93.69 175 LEU A O 1
ATOM 1438 N N . TYR A 1 176 ? -2.661 5.006 -4.694 1.00 94.62 176 TYR A N 1
ATOM 1439 C CA . TYR A 1 176 ? -3.746 5.753 -4.087 1.00 94.62 176 TYR A CA 1
ATOM 1440 C C . TYR A 1 176 ? -4.723 4.834 -3.363 1.00 94.62 176 TYR A C 1
ATOM 1442 O O . TYR A 1 176 ? -4.992 3.726 -3.817 1.00 94.62 176 TYR A O 1
ATOM 1450 N N . LEU A 1 177 ? -5.285 5.313 -2.257 1.00 95.25 177 LEU A N 1
ATOM 1451 C CA . LEU A 1 177 ? -6.323 4.634 -1.486 1.00 95.25 177 LEU A CA 1
ATOM 1452 C C . LEU A 1 177 ? -7.654 5.354 -1.678 1.00 95.25 177 LEU A C 1
ATOM 1454 O O . LEU A 1 177 ? -7.756 6.557 -1.430 1.00 95.25 177 LEU A O 1
ATOM 1458 N N . GLY A 1 178 ? -8.656 4.596 -2.103 1.00 93.81 178 GLY A N 1
ATOM 1459 C CA . GLY A 1 178 ? -10.046 5.021 -2.129 1.00 93.81 178 GLY A CA 1
ATOM 1460 C C . GLY A 1 178 ? -10.722 4.932 -0.772 1.00 93.81 178 GLY A C 1
ATOM 1461 O O . GLY A 1 178 ? -10.362 4.107 0.072 1.00 93.81 178 GLY A O 1
ATOM 1462 N N . ASN A 1 179 ? -11.783 5.712 -0.598 1.00 90.75 179 ASN A N 1
ATOM 1463 C CA . ASN A 1 179 ? -12.681 5.596 0.547 1.00 90.75 179 ASN A CA 1
ATOM 1464 C C . ASN A 1 179 ? -13.387 4.230 0.603 1.00 90.75 179 ASN A C 1
ATOM 1466 O O . ASN A 1 179 ? -13.793 3.771 1.666 1.00 90.75 179 ASN A O 1
ATOM 1470 N N . ASN A 1 180 ? -13.515 3.557 -0.541 1.00 90.50 180 ASN A N 1
ATOM 1471 C CA . ASN A 1 180 ? -14.034 2.192 -0.644 1.00 90.50 180 ASN A CA 1
ATOM 1472 C C . ASN A 1 180 ? -12.986 1.092 -0.345 1.00 90.50 180 ASN A C 1
ATOM 1474 O O . ASN A 1 180 ? -13.239 -0.074 -0.640 1.00 90.50 180 ASN A O 1
ATOM 1478 N N . GLU A 1 181 ? -11.821 1.457 0.202 1.00 89.56 181 GLU A N 1
ATOM 1479 C CA . GLU A 1 181 ? -10.652 0.601 0.469 1.00 89.56 181 GLU A CA 1
ATOM 1480 C C . GLU A 1 181 ? -9.938 0.017 -0.765 1.00 89.56 181 GLU A C 1
ATOM 1482 O O . GLU A 1 181 ? -8.975 -0.747 -0.606 1.00 89.56 181 GLU A O 1
ATOM 1487 N N . LYS A 1 182 ? -10.354 0.368 -1.987 1.00 93.25 182 LYS A N 1
ATOM 1488 C CA . LYS A 1 182 ? -9.636 -0.026 -3.201 1.00 93.25 182 LYS A CA 1
ATOM 1489 C C . LYS A 1 182 ? -8.320 0.723 -3.318 1.00 93.25 182 LYS A C 1
ATOM 1491 O O . LYS A 1 182 ? -8.190 1.869 -2.886 1.00 93.25 182 LYS A O 1
ATOM 1496 N N . ILE A 1 183 ? -7.358 0.064 -3.948 1.00 94.06 183 ILE A N 1
ATOM 1497 C CA . ILE A 1 183 ? -6.068 0.652 -4.284 1.00 94.06 183 ILE A CA 1
ATOM 1498 C C . ILE A 1 183 ? -6.070 0.966 -5.769 1.00 94.06 183 ILE A C 1
ATOM 1500 O O . ILE A 1 183 ? -6.321 0.079 -6.583 1.00 94.06 183 ILE A O 1
ATOM 1504 N N . TYR A 1 184 ? -5.792 2.217 -6.107 1.00 93.94 184 TYR A N 1
ATOM 1505 C CA . TYR A 1 184 ? -5.623 2.686 -7.477 1.00 93.94 184 TYR A CA 1
ATOM 1506 C C . TYR A 1 184 ? -4.150 2.967 -7.732 1.00 93.94 184 TYR A C 1
ATOM 1508 O O . TYR A 1 184 ? -3.381 3.186 -6.790 1.00 93.94 184 TYR A O 1
ATOM 1516 N N . PHE A 1 185 ? -3.765 2.983 -9.001 1.00 91.88 185 PHE A N 1
ATOM 1517 C CA . PHE A 1 185 ? -2.413 3.356 -9.385 1.00 91.88 185 PHE A CA 1
ATOM 1518 C C . PHE A 1 185 ? -2.390 4.245 -10.630 1.00 91.88 185 PHE A C 1
ATOM 1520 O O . PHE A 1 185 ? -3.344 4.257 -11.416 1.00 91.88 185 PHE A O 1
ATOM 1527 N N . TRP A 1 186 ? -1.271 4.949 -10.790 1.00 90.25 186 TRP A N 1
ATOM 1528 C CA . TRP A 1 186 ? -0.916 5.709 -11.985 1.00 90.25 186 TRP A CA 1
ATOM 1529 C C . TRP A 1 186 ? 0.554 5.434 -12.361 1.00 90.25 186 TRP A C 1
ATOM 1531 O O . TRP A 1 186 ? 1.443 5.564 -11.520 1.00 90.25 186 TRP A O 1
ATOM 1541 N N . ASP A 1 187 ? 0.812 5.022 -13.604 1.00 86.12 187 ASP A N 1
ATOM 1542 C CA . ASP A 1 187 ? 2.144 4.824 -14.203 1.00 86.12 187 ASP A CA 1
ATOM 1543 C C . ASP A 1 187 ? 2.414 5.942 -15.211 1.00 86.12 187 ASP A C 1
ATOM 1545 O O . ASP A 1 187 ? 2.062 5.823 -16.383 1.00 86.12 187 ASP A O 1
ATOM 1549 N N . SER A 1 188 ? 3.028 7.030 -14.755 1.00 70.94 188 SER A N 1
ATOM 1550 C CA . SER A 1 188 ? 3.396 8.174 -15.598 1.00 70.94 188 SER A CA 1
ATOM 1551 C C . SER A 1 188 ? 4.750 8.010 -16.296 1.00 70.94 188 SER A C 1
ATOM 1553 O O . SER A 1 188 ? 5.108 8.839 -17.128 1.00 70.94 188 SER A O 1
ATOM 1555 N N . GLU A 1 189 ? 5.535 6.980 -15.962 1.00 68.38 189 GLU A N 1
ATOM 1556 C CA . GLU A 1 189 ? 6.918 6.866 -16.436 1.00 68.38 189 GLU A CA 1
ATOM 1557 C C . GLU A 1 189 ? 7.033 6.103 -17.763 1.00 68.38 189 GLU A C 1
ATOM 1559 O O . GLU A 1 189 ? 7.916 6.421 -18.562 1.00 68.38 189 GLU A O 1
ATOM 1564 N N . ASN A 1 190 ? 6.166 5.117 -18.027 1.00 62.44 190 ASN A N 1
ATOM 1565 C CA . ASN A 1 190 ? 6.380 4.188 -19.145 1.00 62.44 190 ASN A CA 1
ATOM 1566 C C . ASN A 1 190 ? 5.225 3.981 -20.117 1.00 62.44 190 ASN A C 1
ATOM 1568 O O . ASN A 1 190 ? 5.461 3.480 -21.221 1.00 62.44 190 ASN A O 1
ATOM 1572 N N . SER A 1 191 ? 3.979 4.215 -19.718 1.00 62.22 191 SER A N 1
ATOM 1573 C CA . SER A 1 191 ? 2.824 3.802 -20.533 1.00 62.22 191 SER A CA 1
ATOM 1574 C C . SER A 1 191 ? 1.533 4.542 -20.201 1.00 62.22 191 SER A C 1
ATOM 1576 O O . SER A 1 191 ? 0.478 4.099 -20.648 1.00 62.22 191 SER A O 1
ATOM 1578 N N . ASP A 1 192 ? 1.601 5.617 -19.410 1.00 74.69 192 ASP A N 1
ATOM 1579 C CA . ASP A 1 192 ? 0.432 6.342 -18.907 1.00 74.69 192 ASP A CA 1
ATOM 1580 C C . ASP A 1 192 ? -0.646 5.383 -18.379 1.00 74.69 192 ASP A C 1
ATOM 1582 O O . ASP A 1 192 ? -1.822 5.461 -18.717 1.00 74.69 192 ASP A O 1
ATOM 1586 N N . GLY A 1 193 ? -0.219 4.373 -17.622 1.00 85.06 193 GLY A N 1
ATOM 1587 C CA . GLY A 1 193 ? -1.095 3.311 -17.146 1.00 85.06 193 GLY A CA 1
ATOM 1588 C C . GLY A 1 193 ? -1.970 3.808 -16.004 1.00 85.06 193 GLY A C 1
ATOM 1589 O O . GLY A 1 193 ? -1.479 4.444 -15.077 1.00 85.06 193 GLY A O 1
ATOM 1590 N N . ILE A 1 194 ? -3.258 3.480 -16.028 1.00 89.69 194 ILE A N 1
ATOM 1591 C CA . ILE A 1 194 ? -4.204 3.878 -14.984 1.00 89.69 194 ILE A CA 1
ATOM 1592 C C . ILE A 1 194 ? -5.139 2.720 -14.647 1.00 89.69 194 ILE A C 1
ATOM 1594 O O . ILE A 1 194 ? -5.590 1.983 -15.532 1.00 89.69 194 ILE A O 1
ATOM 1598 N N . GLY A 1 195 ? -5.463 2.541 -13.367 1.00 90.75 195 GLY A N 1
ATOM 1599 C CA . GLY A 1 195 ? -6.376 1.469 -12.994 1.00 90.75 195 GLY A CA 1
ATOM 1600 C C . GLY A 1 195 ? -6.513 1.191 -11.507 1.00 90.75 195 GLY A C 1
ATOM 1601 O O . GLY A 1 195 ? -6.142 1.994 -10.650 1.00 90.75 195 GLY A O 1
ATOM 1602 N N . ILE A 1 196 ? -7.082 0.017 -11.229 1.00 91.19 196 ILE A N 1
ATOM 1603 C CA . ILE A 1 196 ? -7.345 -0.489 -9.882 1.00 91.19 196 ILE A CA 1
ATOM 1604 C C . ILE A 1 196 ? -6.367 -1.624 -9.611 1.00 91.19 196 ILE A C 1
ATOM 1606 O O . ILE A 1 196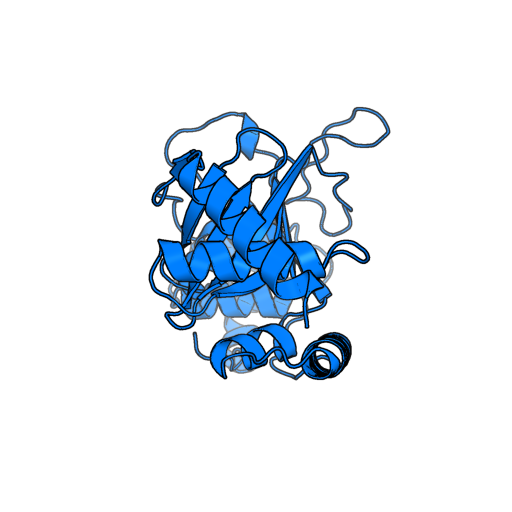 ? -6.502 -2.716 -10.148 1.00 91.19 196 ILE A O 1
ATOM 1610 N N . GLU A 1 197 ? -5.421 -1.370 -8.724 1.00 88.56 197 GLU A N 1
ATOM 1611 C CA . GLU A 1 197 ? -4.407 -2.327 -8.302 1.00 88.56 197 GLU A CA 1
ATOM 1612 C C . GLU A 1 197 ? -4.987 -3.413 -7.377 1.00 88.56 197 GLU A C 1
ATOM 1614 O O . GLU A 1 197 ? -4.581 -4.572 -7.432 1.00 88.56 197 GLU A O 1
ATOM 1619 N N . ALA A 1 198 ? -5.965 -3.076 -6.528 1.00 90.56 198 ALA A N 1
ATOM 1620 C CA . ALA A 1 198 ? -6.612 -4.053 -5.653 1.00 90.56 198 ALA A CA 1
ATOM 1621 C C . ALA A 1 198 ? -8.009 -3.620 -5.193 1.00 90.56 198 ALA A C 1
ATOM 1623 O O . ALA A 1 198 ? -8.277 -2.438 -5.007 1.00 90.56 198 ALA A O 1
ATOM 1624 N N . ASP A 1 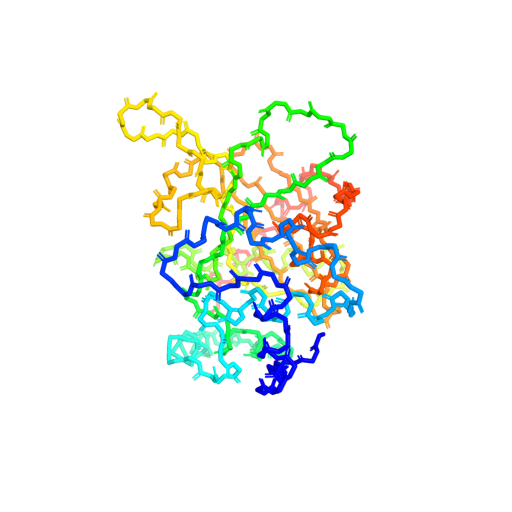199 ? -8.877 -4.595 -4.905 1.00 90.94 199 ASP A N 1
ATOM 1625 C CA . ASP A 1 199 ? -10.243 -4.335 -4.418 1.00 90.94 199 ASP A CA 1
ATOM 1626 C C . ASP A 1 199 ? -10.319 -4.051 -2.908 1.00 90.94 199 ASP A C 1
ATOM 1628 O O . ASP A 1 199 ? -11.372 -3.687 -2.397 1.00 90.94 199 ASP A O 1
ATOM 1632 N N . SER A 1 200 ? -9.231 -4.293 -2.177 1.00 92.75 200 SER A N 1
ATOM 1633 C CA . SER A 1 200 ? -9.121 -4.032 -0.739 1.00 92.75 200 SER A CA 1
ATOM 1634 C C . SER A 1 200 ? -7.657 -3.984 -0.307 1.00 92.75 200 SER A C 1
ATOM 1636 O O . SER A 1 200 ? -6.809 -4.661 -0.904 1.00 92.75 200 SER A O 1
ATOM 1638 N N . LEU A 1 201 ? -7.380 -3.308 0.809 1.00 92.75 201 LEU A N 1
ATOM 1639 C CA . LEU A 1 201 ? -6.070 -3.296 1.471 1.00 92.75 201 LEU A CA 1
ATOM 1640 C C . LEU A 1 201 ? -5.516 -4.699 1.766 1.00 92.75 201 LEU A C 1
ATOM 1642 O O . LEU A 1 201 ? -4.341 -4.965 1.520 1.00 92.75 201 LEU A O 1
ATOM 1646 N N . ILE A 1 202 ? -6.354 -5.625 2.251 1.00 94.38 202 ILE A N 1
ATOM 1647 C CA . ILE A 1 202 ? -5.915 -6.999 2.550 1.00 94.38 202 ILE A CA 1
ATOM 1648 C C . ILE A 1 202 ? -5.477 -7.696 1.263 1.00 94.38 202 ILE A C 1
ATOM 1650 O O . ILE A 1 202 ? -4.414 -8.311 1.241 1.00 94.38 202 ILE A O 1
ATOM 1654 N N . SER A 1 203 ? -6.267 -7.588 0.188 1.00 92.25 203 SER A N 1
ATOM 1655 C CA . SER A 1 203 ? -5.907 -8.197 -1.098 1.00 92.25 203 SER A CA 1
ATOM 1656 C C . SER A 1 203 ? -4.655 -7.572 -1.712 1.00 92.25 203 SER A C 1
ATOM 1658 O O . SER A 1 203 ? -3.831 -8.305 -2.252 1.00 92.25 203 SER A O 1
ATOM 1660 N N . PHE A 1 204 ? -4.477 -6.257 -1.561 1.00 92.75 204 PHE A N 1
ATOM 1661 C CA . PHE A 1 204 ? -3.294 -5.537 -2.020 1.00 92.75 204 PHE A CA 1
ATOM 1662 C C . PHE A 1 204 ? -2.027 -6.056 -1.343 1.00 92.75 204 PHE A C 1
ATOM 1664 O O . PHE A 1 204 ? -1.117 -6.543 -2.010 1.00 92.75 204 PHE A O 1
ATOM 1671 N N . PHE A 1 205 ? -1.996 -6.032 -0.007 1.00 93.25 205 PHE A N 1
ATOM 1672 C CA . PHE A 1 205 ? -0.849 -6.522 0.750 1.00 93.25 205 PHE A CA 1
ATOM 1673 C C . PHE A 1 205 ? -0.616 -8.015 0.526 1.00 93.25 205 PHE A C 1
ATOM 1675 O O . PHE A 1 205 ? 0.518 -8.440 0.333 1.00 93.25 205 PHE A O 1
ATOM 1682 N N . ALA A 1 206 ? -1.676 -8.825 0.501 1.00 92.19 206 ALA A N 1
ATOM 1683 C CA . ALA A 1 206 ? -1.555 -10.253 0.243 1.00 92.19 206 ALA A CA 1
ATOM 1684 C C . ALA A 1 206 ? -0.942 -10.554 -1.130 1.00 92.19 206 ALA A C 1
ATOM 1686 O O . ALA A 1 206 ? -0.102 -11.449 -1.231 1.00 92.19 206 ALA A O 1
ATOM 1687 N N . CYS A 1 207 ? -1.343 -9.815 -2.165 1.00 89.19 207 CYS A N 1
ATOM 1688 C CA . CYS A 1 207 ? -0.774 -9.933 -3.502 1.00 89.19 207 CYS A CA 1
ATOM 1689 C C . CYS A 1 207 ? 0.694 -9.485 -3.516 1.00 89.19 207 CYS A C 1
ATOM 1691 O O . CYS A 1 207 ? 1.571 -10.238 -3.940 1.00 89.19 207 CYS A O 1
ATOM 1693 N N . ALA A 1 208 ? 0.984 -8.306 -2.956 1.00 87.94 208 ALA A N 1
ATOM 1694 C CA . ALA A 1 208 ? 2.339 -7.772 -2.874 1.00 87.94 208 ALA A CA 1
ATOM 1695 C C . ALA A 1 208 ? 3.296 -8.703 -2.112 1.00 87.94 208 ALA A C 1
ATOM 1697 O O . ALA A 1 208 ? 4.466 -8.819 -2.469 1.00 87.94 208 ALA A O 1
ATOM 1698 N N . PHE A 1 209 ? 2.809 -9.402 -1.086 1.00 88.06 209 PHE A N 1
ATOM 1699 C CA . PHE A 1 209 ? 3.581 -10.370 -0.305 1.00 88.06 209 PHE A CA 1
ATOM 1700 C C . PHE A 1 209 ? 3.592 -11.786 -0.907 1.00 88.06 209 PHE A C 1
ATOM 1702 O O . PHE A 1 209 ? 4.104 -12.709 -0.269 1.00 88.06 209 PHE A O 1
ATOM 1709 N N . GLY A 1 210 ? 3.025 -11.995 -2.099 1.00 86.06 210 GLY A N 1
ATOM 1710 C CA . GLY A 1 210 ? 2.970 -13.308 -2.749 1.00 86.06 210 GLY A CA 1
ATOM 1711 C C . GLY A 1 210 ? 2.190 -14.362 -1.950 1.00 86.06 210 GLY A C 1
ATOM 1712 O O . GLY A 1 210 ? 2.463 -15.558 -2.055 1.00 86.06 210 GLY A O 1
ATOM 1713 N N . LEU A 1 211 ? 1.250 -13.932 -1.098 1.00 88.25 211 LEU A N 1
ATOM 1714 C CA . LEU A 1 211 ? 0.372 -14.820 -0.327 1.00 88.25 211 LEU A CA 1
ATOM 1715 C C . LEU A 1 211 ? -0.793 -15.346 -1.172 1.00 88.25 211 LEU A C 1
ATOM 1717 O O . LEU A 1 211 ? -1.332 -16.413 -0.876 1.00 88.25 211 LEU A O 1
ATOM 1721 N N . ILE A 1 212 ? -1.186 -14.588 -2.195 1.00 87.44 212 ILE A N 1
ATOM 1722 C CA . ILE A 1 212 ? -2.197 -14.949 -3.190 1.00 87.44 212 ILE A CA 1
ATOM 1723 C C . ILE A 1 212 ? -1.662 -14.658 -4.593 1.00 87.44 212 ILE A C 1
ATOM 1725 O O . ILE A 1 212 ? -0.717 -13.890 -4.762 1.00 87.44 212 ILE A O 1
ATOM 1729 N N . VAL A 1 213 ? -2.271 -15.280 -5.600 1.00 82.06 213 VAL A N 1
ATOM 1730 C CA . VAL A 1 213 ? -1.922 -15.031 -7.002 1.00 82.06 213 VAL A CA 1
ATOM 1731 C C . VAL A 1 213 ? -2.439 -13.659 -7.413 1.00 82.06 213 VAL A C 1
ATOM 1733 O O . VAL A 1 213 ? -3.592 -13.328 -7.128 1.00 82.06 213 VAL A O 1
ATOM 1736 N N . ASP A 1 214 ? -1.596 -12.901 -8.108 1.00 76.44 214 ASP A N 1
ATOM 1737 C CA . ASP A 1 214 ? -2.012 -11.674 -8.768 1.00 76.44 214 ASP A CA 1
ATOM 1738 C C . ASP A 1 214 ? -2.875 -12.032 -9.983 1.00 76.44 214 ASP A C 1
ATOM 1740 O O . ASP A 1 214 ? -2.408 -12.633 -10.960 1.00 76.44 214 ASP A O 1
ATOM 1744 N N . THR A 1 215 ? -4.165 -11.732 -9.891 1.00 65.75 215 THR A N 1
ATOM 1745 C CA . THR A 1 215 ? -5.081 -11.780 -11.027 1.00 65.75 215 THR A CA 1
ATOM 1746 C C . THR A 1 215 ? -5.205 -10.350 -11.510 1.00 65.75 215 THR A C 1
ATOM 1748 O O . THR A 1 215 ? -5.914 -9.593 -10.854 1.00 65.75 215 THR A O 1
ATOM 1751 N N . GLU A 1 216 ? -4.499 -9.988 -12.584 1.00 59.91 216 GLU A N 1
ATOM 1752 C CA . GLU A 1 216 ? -4.455 -8.618 -13.115 1.00 59.91 216 GLU A CA 1
ATOM 1753 C C . GLU A 1 216 ? -5.831 -7.950 -13.035 1.00 59.91 216 GLU A C 1
ATOM 1755 O O . GLU A 1 216 ? -6.807 -8.417 -13.636 1.00 59.91 216 GLU A O 1
ATOM 1760 N N . LYS A 1 217 ? -5.921 -6.889 -12.230 1.00 66.31 217 LYS A N 1
ATOM 1761 C CA . LYS A 1 217 ? -7.154 -6.128 -12.054 1.00 66.31 217 LYS A CA 1
ATOM 1762 C C . LYS A 1 217 ? -7.042 -4.857 -12.882 1.00 66.31 217 LYS A C 1
ATOM 1764 O O . LYS A 1 217 ? -6.084 -4.114 -12.762 1.00 66.31 217 LYS A O 1
ATOM 1769 N N . VAL A 1 218 ? -8.011 -4.709 -13.787 1.00 61.84 218 VAL A N 1
ATOM 1770 C CA . VAL A 1 218 ? -8.286 -3.582 -14.697 1.00 61.84 218 VAL A CA 1
ATOM 1771 C C . VAL A 1 218 ? -7.116 -2.606 -14.884 1.00 61.84 218 VAL A C 1
ATOM 1773 O O . VAL A 1 218 ? -7.013 -1.601 -14.182 1.00 61.84 218 VAL A O 1
ATOM 1776 N N . TYR A 1 219 ? -6.293 -2.889 -15.894 1.00 74.31 219 TYR A N 1
ATOM 1777 C CA . TYR A 1 219 ? -5.250 -2.001 -16.396 1.00 74.31 219 TYR A CA 1
ATOM 1778 C C . TYR A 1 219 ? -5.707 -1.387 -17.721 1.00 74.31 219 TYR A C 1
ATOM 1780 O O . TYR A 1 219 ? -5.970 -2.106 -18.687 1.00 74.31 219 TYR A O 1
ATOM 1788 N N . GLY A 1 220 ? -5.859 -0.064 -17.745 1.00 79.06 220 GLY A N 1
ATOM 1789 C CA . GLY A 1 220 ? -6.126 0.704 -18.955 1.00 79.06 220 GLY A CA 1
ATOM 1790 C C . GLY A 1 220 ? -4.977 1.655 -19.263 1.00 79.06 220 GLY A C 1
ATOM 1791 O O . GLY A 1 220 ? -4.145 1.947 -18.405 1.00 79.06 220 GLY A O 1
ATOM 1792 N N . TYR A 1 221 ? -4.962 2.157 -20.492 1.00 86.88 221 TYR A N 1
ATOM 1793 C CA . TYR A 1 221 ? -4.186 3.341 -20.836 1.00 86.88 221 TYR A CA 1
ATOM 1794 C C . TYR A 1 221 ? -4.970 4.580 -20.408 1.00 86.88 221 TYR A C 1
ATOM 1796 O O . TYR A 1 221 ? -6.198 4.614 -20.563 1.00 86.88 221 TYR A O 1
ATOM 1804 N N . ALA A 1 222 ? -4.278 5.582 -19.880 1.00 87.25 222 ALA A N 1
ATOM 1805 C CA . ALA A 1 222 ? -4.840 6.907 -19.721 1.00 87.25 222 ALA A CA 1
ATOM 1806 C C . ALA A 1 222 ? -5.248 7.427 -21.100 1.00 87.25 222 ALA A C 1
ATOM 1808 O O . ALA A 1 222 ? -4.580 7.218 -22.116 1.00 87.25 222 ALA A O 1
ATOM 1809 N N . THR A 1 223 ? -6.410 8.051 -21.129 1.00 90.12 223 THR A N 1
ATOM 1810 C CA . THR A 1 223 ? -7.015 8.618 -22.328 1.00 90.12 223 THR A CA 1
ATOM 1811 C C . THR A 1 223 ? -6.715 10.109 -22.405 1.00 90.12 223 THR A C 1
ATOM 1813 O O . THR A 1 223 ? -6.377 10.724 -21.397 1.00 90.12 223 THR A O 1
ATOM 1816 N N . GLU A 1 224 ? -6.881 10.718 -23.581 1.00 90.50 224 GLU A N 1
ATOM 1817 C CA . GLU A 1 224 ? -6.770 12.179 -23.727 1.00 90.50 224 GLU A CA 1
ATOM 1818 C C . GLU A 1 224 ? -7.697 12.919 -22.747 1.00 90.50 224 GLU A C 1
ATOM 1820 O O . GLU A 1 224 ? -7.274 13.892 -22.133 1.00 90.50 224 GLU A O 1
ATOM 1825 N N . GLU A 1 225 ? -8.904 12.395 -22.505 1.00 91.25 225 GLU A N 1
ATOM 1826 C CA . GLU A 1 225 ? -9.855 12.944 -21.527 1.00 91.25 225 GLU A CA 1
ATOM 1827 C C . GLU A 1 225 ? -9.289 12.955 -20.095 1.00 91.25 225 GLU A C 1
ATOM 1829 O O . GLU A 1 225 ? -9.544 13.888 -19.336 1.00 91.25 225 GLU A O 1
ATOM 1834 N N . ASP A 1 226 ? -8.492 11.947 -19.717 1.00 91.19 226 ASP A N 1
ATOM 1835 C CA . ASP A 1 226 ? -7.856 11.898 -18.395 1.00 91.19 226 ASP A CA 1
ATOM 1836 C C . ASP A 1 226 ? -6.802 13.005 -18.243 1.00 91.19 226 ASP A C 1
ATOM 1838 O O . ASP A 1 226 ? -6.693 13.620 -17.180 1.00 91.19 226 ASP A O 1
ATOM 1842 N N . PHE A 1 227 ? -6.045 13.286 -19.308 1.00 91.31 227 PHE A N 1
ATOM 1843 C CA . PHE A 1 227 ? -5.050 14.359 -19.325 1.00 91.31 227 PHE A CA 1
ATOM 1844 C C . PHE A 1 227 ? -5.689 15.743 -19.352 1.00 91.31 227 PHE A C 1
ATOM 1846 O O . PHE A 1 227 ? -5.281 16.609 -18.583 1.00 91.31 227 PHE A O 1
ATOM 1853 N N . GLU A 1 228 ? -6.715 15.945 -20.182 1.00 93.56 228 GLU A N 1
ATOM 1854 C CA . GLU A 1 228 ? -7.483 17.193 -20.209 1.00 93.56 228 GLU A CA 1
ATOM 1855 C C . GLU A 1 228 ? -8.083 17.496 -18.833 1.00 93.56 228 GLU A C 1
ATOM 1857 O O . GLU A 1 228 ? -7.992 18.625 -18.345 1.00 93.56 228 GLU A O 1
ATOM 1862 N N . LEU A 1 229 ? -8.616 16.475 -18.159 1.00 92.62 229 LEU A N 1
ATOM 1863 C CA . LEU A 1 229 ? -9.149 16.615 -16.812 1.00 92.62 229 LEU A CA 1
ATOM 1864 C C . LEU A 1 229 ? -8.067 16.991 -15.788 1.00 92.62 229 LEU A C 1
ATOM 1866 O O . LEU A 1 229 ? -8.302 17.854 -14.939 1.00 92.62 229 LEU A O 1
ATOM 1870 N N . MET A 1 230 ? -6.881 16.377 -15.850 1.00 91.94 230 MET A N 1
ATOM 1871 C CA . MET A 1 230 ? -5.760 16.762 -14.981 1.00 91.94 230 MET A CA 1
ATOM 1872 C C . MET A 1 230 ? -5.343 18.220 -15.201 1.00 91.94 230 MET A C 1
ATOM 1874 O O . MET A 1 230 ? -5.185 18.959 -14.227 1.00 91.94 230 MET A O 1
ATOM 1878 N N . ASP A 1 231 ? -5.248 18.650 -16.458 1.00 91.88 231 ASP A N 1
ATOM 1879 C CA . ASP A 1 231 ? -4.959 20.030 -16.854 1.00 91.88 231 ASP A CA 1
ATOM 1880 C C . ASP A 1 231 ? -5.989 21.021 -16.284 1.00 91.88 231 ASP A C 1
ATOM 1882 O O . ASP A 1 231 ? -5.642 22.091 -15.771 1.00 91.88 231 ASP A O 1
ATOM 1886 N N . GLU A 1 232 ? -7.279 20.685 -16.366 1.00 93.44 232 GLU A N 1
ATOM 1887 C CA . GLU A 1 232 ? -8.364 21.501 -15.818 1.00 93.44 232 GLU A CA 1
ATOM 1888 C C . GLU A 1 232 ? -8.280 21.622 -14.293 1.00 93.44 232 GLU A C 1
ATOM 1890 O O . GLU A 1 232 ? -8.389 22.729 -13.747 1.00 93.44 232 GLU A O 1
ATOM 1895 N N . ILE A 1 233 ? -8.035 20.503 -13.604 1.00 92.25 233 ILE A N 1
ATOM 1896 C CA . ILE A 1 233 ? -7.849 20.470 -12.150 1.00 92.25 233 ILE A CA 1
ATOM 1897 C C . ILE A 1 233 ? -6.641 21.322 -11.754 1.00 92.25 233 ILE A C 1
ATOM 1899 O O . ILE A 1 233 ? -6.740 22.137 -10.832 1.00 92.25 233 ILE A O 1
ATOM 1903 N N . GLU A 1 234 ? -5.514 21.187 -12.456 1.00 90.75 234 GLU A N 1
ATOM 1904 C CA . GLU A 1 234 ? -4.311 21.969 -12.180 1.00 90.75 234 GLU A CA 1
ATOM 1905 C C . GLU A 1 234 ? -4.567 23.474 -12.343 1.00 90.75 234 GLU A C 1
ATOM 1907 O O . GLU A 1 234 ? -4.207 24.274 -11.469 1.00 90.75 234 GLU A O 1
ATOM 1912 N N . ARG A 1 235 ? -5.228 23.877 -13.437 1.00 90.88 235 ARG A N 1
ATOM 1913 C CA . ARG A 1 235 ? -5.586 25.282 -13.686 1.00 90.88 235 ARG A CA 1
ATOM 1914 C C . ARG A 1 235 ? -6.490 25.830 -12.590 1.00 90.88 235 ARG A C 1
ATOM 1916 O O . ARG A 1 235 ? -6.253 26.947 -12.134 1.00 90.88 235 ARG A O 1
ATOM 1923 N N . SER A 1 236 ? -7.483 25.057 -12.147 1.00 86.19 236 SER A N 1
ATOM 1924 C CA . SER A 1 236 ? -8.354 25.440 -11.031 1.00 86.19 236 SER A CA 1
ATOM 1925 C C . SER A 1 236 ? -7.567 25.614 -9.735 1.00 86.19 236 SER A C 1
ATOM 1927 O O . SER A 1 236 ? -7.835 26.543 -8.976 1.00 86.19 236 SER A O 1
ATOM 1929 N N . TRP A 1 237 ? -6.597 24.739 -9.472 1.00 81.19 237 TRP A N 1
ATOM 1930 C CA . TRP A 1 237 ? -5.770 24.808 -8.270 1.00 81.19 237 TRP A CA 1
ATOM 1931 C C . TRP A 1 237 ? -4.885 26.057 -8.259 1.00 81.19 237 TRP A C 1
ATOM 1933 O O . TRP A 1 237 ? -4.719 26.704 -7.233 1.00 81.19 237 TRP A O 1
ATOM 1943 N N . ASN A 1 238 ? -4.329 26.437 -9.409 1.00 78.62 238 ASN A N 1
ATOM 1944 C CA . ASN A 1 238 ? -3.470 27.619 -9.528 1.00 78.62 238 ASN A CA 1
ATOM 1945 C C . ASN A 1 238 ? -4.226 28.957 -9.396 1.00 78.62 238 ASN A C 1
ATOM 1947 O O . ASN A 1 238 ? -3.591 30.007 -9.305 1.00 78.62 238 ASN A O 1
ATOM 1951 N N . GLN A 1 239 ? -5.561 28.935 -9.395 1.00 72.19 239 GLN A N 1
ATOM 1952 C CA . GLN A 1 239 ? -6.414 30.124 -9.298 1.00 72.19 239 GLN A CA 1
ATOM 1953 C C . GLN A 1 239 ? -6.934 30.405 -7.873 1.00 72.19 239 GLN A C 1
ATOM 1955 O O . GLN A 1 239 ? -7.614 31.417 -7.686 1.00 72.19 239 GLN A O 1
ATOM 1960 N N . GLY A 1 240 ? -6.620 29.558 -6.879 1.00 55.28 240 GLY A N 1
ATOM 1961 C CA . GLY A 1 240 ? -7.120 29.668 -5.499 1.00 55.28 240 GLY A CA 1
ATOM 1962 C C . GLY A 1 240 ? -6.109 29.298 -4.424 1.00 55.28 240 GLY A C 1
ATOM 1963 O O . GLY A 1 240 ? -5.877 28.087 -4.238 1.00 55.28 240 GLY A O 1
#

Secondary structure (DSSP, 8-state):
---PPPPHHHHHHHHHHTT--TTT--HHHHHHHHHTSSS-HHHHHHHHHHHTT--SSPPHHHHHHHHHHHTTT----HHHHHHHHHHTT-EEEE---BSS--GGGGG-EEEE-S--SS-HHHHHHHHHHHHHHHTS-EEEEEEEEE-----TTS----TTT-TT-----SEEEEEEEETTS-EEEEETTTS-EEEEEESSHHHHHHHHTTSS-B----EEEPPHHHHHHHHHHHHHHTT-

Foldseek 3Di:
DPLAADDPVLLVVLCVQLVPDLPDDQLLSSLVSLLPDPDDLVNSLSSLVVSQPQPSAFDPLLVVVQVVVVVLVDDDDPVLSSLSRGCAQTKHWFQFAAPDDDVQRPLTWIWHFYDDPPDLVLQVLLQVLLCVVVVFNKHWGGKIAGGQQQDPVRGTHSCSRPVPDDRPGPFIWTWMATPQQWIWIAGPPDFRKTFTQGSHPSRNSCRRSVSDHDPPGDIDHDDPVSVVSSVVSVVVSVVD

Radius of gyration: 18.15 Å; chains: 1; bounding box: 44×53×45 Å

pLDDT: mean 82.6, std 13.15, range [45.38, 96.62]